Protein AF-A0A553NIE5-F1 (afdb_monomer)

Foldseek 3Di:
DDKDDWAFQPDPQQPDDDDDQEFAAEAEDPVLVVDPVSVVVVVVCCVVRGDDPPDVSHDPDYFKYWYWDADPQKTWTFIWGQDPVPRDTGTRDGIIIHHDAFDAPDPPDHDTPDGDPPDDDVVNVVVVVVVVVVVVVVVVVVVVVVVVVVVVVVVVPPDDPPCVVVPPDPPDPDDDDDDDDDPCPVVVVVVVVVVVVVVVVVVVVVVPD

Organism: NCBI:txid2873325

pLDDT: mean 82.52, std 16.13, range [33.72, 96.75]

Radius of gyration: 36.01 Å; Cα contacts (8 Å, |Δi|>4): 219; chains: 1; bounding box: 56×36×110 Å

Structure (mmCIF, N/CA/C/O backbone):
data_AF-A0A553NIE5-F1
#
_entry.id   AF-A0A553NIE5-F1
#
loop_
_atom_site.group_PDB
_atom_site.id
_atom_site.type_symbol
_atom_site.label_atom_id
_atom_site.label_alt_id
_atom_site.label_comp_id
_atom_site.label_asym_id
_atom_site.label_entity_id
_atom_site.label_seq_id
_atom_site.pdbx_PDB_ins_code
_atom_site.Cartn_x
_atom_site.Cartn_y
_atom_site.Cartn_z
_atom_site.occupancy
_atom_site.B_iso_or_equiv
_atom_site.auth_seq_id
_atom_site.auth_comp_id
_atom_site.auth_asym_id
_atom_site.auth_atom_id
_atom_site.pdbx_PDB_model_num
ATOM 1 N N . MET A 1 1 ? -6.342 7.273 1.406 1.00 88.75 1 MET A N 1
ATOM 2 C CA . MET A 1 1 ? -6.175 5.875 1.874 1.00 88.75 1 MET A CA 1
ATOM 3 C C . MET A 1 1 ? -5.672 5.881 3.308 1.00 88.75 1 MET A C 1
ATOM 5 O O . MET A 1 1 ? -5.163 6.907 3.741 1.00 88.75 1 MET A O 1
ATOM 9 N N . PHE A 1 2 ? -5.820 4.779 4.039 1.00 92.56 2 PHE A N 1
ATOM 10 C CA . PHE A 1 2 ? -5.246 4.600 5.372 1.00 92.56 2 PHE A CA 1
ATOM 11 C C . PHE A 1 2 ? -3.974 3.754 5.285 1.00 92.56 2 PHE A C 1
ATOM 13 O O . PHE A 1 2 ? -3.972 2.733 4.607 1.00 92.56 2 PHE A O 1
ATOM 20 N N . LEU A 1 3 ? -2.914 4.174 5.970 1.00 93.19 3 LEU A N 1
ATOM 21 C CA . LEU A 1 3 ? -1.616 3.502 5.991 1.00 93.19 3 LEU A CA 1
ATOM 22 C C . LEU A 1 3 ? -1.435 2.798 7.341 1.00 93.19 3 LEU A C 1
ATOM 24 O O . LEU A 1 3 ? -1.674 3.383 8.397 1.00 93.19 3 LEU A O 1
ATOM 28 N N . SER A 1 4 ? -1.028 1.534 7.303 1.00 91.69 4 SER A N 1
ATOM 29 C CA . SER A 1 4 ? -0.821 0.690 8.480 1.00 91.69 4 SER A CA 1
ATOM 30 C C . SER A 1 4 ? 0.396 -0.213 8.306 1.00 91.69 4 SER A C 1
ATOM 32 O O . SER A 1 4 ? 0.894 -0.363 7.192 1.00 91.69 4 SER A O 1
ATOM 34 N N . ALA A 1 5 ? 0.864 -0.809 9.409 1.00 89.38 5 ALA A N 1
ATOM 35 C CA . ALA A 1 5 ? 1.980 -1.757 9.414 1.00 89.38 5 ALA A CA 1
ATOM 36 C C . ALA A 1 5 ? 3.219 -1.224 8.666 1.00 89.38 5 ALA A C 1
ATOM 38 O O . ALA A 1 5 ? 3.752 -1.896 7.789 1.00 89.38 5 ALA A O 1
ATOM 39 N N . VAL A 1 6 ? 3.647 -0.001 8.992 1.00 91.44 6 VAL A N 1
ATOM 40 C CA . VAL A 1 6 ? 4.824 0.634 8.385 1.00 91.44 6 VAL A CA 1
ATOM 41 C C . VAL A 1 6 ? 6.083 0.070 9.014 1.00 91.44 6 VAL A C 1
ATOM 43 O O . VAL A 1 6 ? 6.238 0.146 10.228 1.00 91.44 6 VAL A O 1
ATOM 46 N N . HIS A 1 7 ? 6.956 -0.454 8.169 1.00 90.12 7 HIS A N 1
ATOM 47 C CA . HIS A 1 7 ? 8.250 -1.003 8.520 1.00 90.12 7 HIS A CA 1
ATOM 48 C C . HIS A 1 7 ? 9.301 -0.221 7.739 1.00 90.12 7 HIS A C 1
ATOM 50 O O . HIS A 1 7 ? 9.171 -0.045 6.522 1.00 90.12 7 HIS A O 1
ATOM 56 N N . THR A 1 8 ? 10.297 0.314 8.438 1.00 86.56 8 THR A N 1
ATOM 57 C CA . THR A 1 8 ? 11.325 1.179 7.832 1.00 86.56 8 THR A CA 1
ATOM 58 C C . THR A 1 8 ? 12.635 0.420 7.627 1.00 86.56 8 THR A C 1
ATOM 60 O O . THR A 1 8 ? 12.809 -0.671 8.160 1.00 86.56 8 THR A O 1
ATOM 63 N N . LEU A 1 9 ? 13.568 1.008 6.872 1.00 80.81 9 LEU A N 1
ATOM 64 C CA . LEU A 1 9 ? 14.876 0.406 6.574 1.00 80.81 9 LEU A CA 1
ATOM 65 C C . LEU A 1 9 ? 15.696 0.101 7.841 1.00 80.81 9 LEU A C 1
ATOM 67 O O . LEU A 1 9 ? 16.515 -0.804 7.842 1.00 80.81 9 LEU A O 1
ATOM 71 N N . ALA A 1 10 ? 15.446 0.814 8.944 1.00 78.94 10 ALA A N 1
ATOM 72 C CA . ALA A 1 10 ? 16.139 0.596 10.214 1.00 78.94 10 ALA A CA 1
ATOM 73 C C . ALA A 1 10 ? 15.753 -0.721 10.922 1.00 78.94 10 ALA A C 1
ATOM 75 O O . ALA A 1 10 ? 16.293 -1.033 11.984 1.00 78.94 10 ALA A O 1
ATOM 76 N N . GLU A 1 11 ? 14.799 -1.483 10.387 1.00 82.19 11 GLU A N 1
ATOM 77 C CA . GLU A 1 11 ? 14.417 -2.765 10.960 1.00 82.19 11 GLU A CA 1
ATOM 78 C C . GLU A 1 11 ? 15.400 -3.875 10.590 1.00 82.19 11 GLU A C 1
ATOM 80 O O . GLU A 1 11 ? 15.737 -4.071 9.429 1.00 82.19 11 GLU A O 1
ATOM 85 N N . LEU A 1 12 ? 15.786 -4.677 11.588 1.00 69.12 12 LEU A N 1
ATOM 86 C CA . LEU A 1 12 ? 16.832 -5.704 11.486 1.00 69.12 12 LEU A CA 1
ATOM 87 C C . LEU A 1 12 ? 16.634 -6.725 10.347 1.00 69.12 12 LEU A C 1
ATOM 89 O O . LEU A 1 12 ? 17.590 -7.357 9.917 1.00 69.12 12 LEU A O 1
ATOM 93 N N . LYS A 1 13 ? 15.397 -6.920 9.879 1.00 78.25 13 LYS A N 1
ATOM 94 C CA . LYS A 1 13 ? 15.064 -7.901 8.834 1.00 78.25 13 LYS A CA 1
ATOM 95 C C . LYS A 1 13 ? 15.222 -7.368 7.405 1.00 78.25 13 LYS A C 1
ATOM 97 O O . LYS A 1 13 ? 15.085 -8.152 6.474 1.00 78.25 13 LYS A O 1
ATOM 102 N N . MET A 1 14 ? 15.475 -6.071 7.234 1.00 82.56 14 MET A N 1
ATOM 103 C CA . MET A 1 14 ? 15.568 -5.408 5.934 1.00 82.56 14 MET A CA 1
ATOM 104 C C . MET A 1 14 ? 17.042 -5.188 5.580 1.00 82.56 14 MET A C 1
ATOM 106 O O . MET A 1 14 ? 17.627 -4.164 5.920 1.00 82.56 14 MET A O 1
ATOM 110 N N . THR A 1 15 ? 17.668 -6.192 4.963 1.00 86.00 15 THR A N 1
ATOM 111 C CA . THR A 1 15 ? 19.115 -6.198 4.671 1.00 86.00 15 THR A CA 1
ATOM 112 C C . THR A 1 15 ? 19.464 -5.717 3.263 1.00 86.00 15 THR A C 1
ATOM 114 O O . THR A 1 15 ? 20.644 -5.580 2.951 1.00 86.00 15 THR A O 1
ATOM 117 N N . GLY A 1 16 ? 18.467 -5.498 2.402 1.00 86.44 16 GLY A N 1
ATOM 118 C CA . GLY A 1 16 ? 18.684 -5.058 1.026 1.00 86.44 16 GLY A CA 1
ATOM 119 C C . GLY A 1 16 ? 19.135 -3.600 0.927 1.00 86.44 16 GLY A C 1
ATOM 120 O O . GLY A 1 16 ? 18.875 -2.782 1.811 1.00 86.44 16 GLY A O 1
ATOM 121 N N . ASN A 1 17 ? 19.762 -3.257 -0.195 1.00 89.44 17 ASN A N 1
ATOM 122 C CA . ASN A 1 17 ? 20.093 -1.884 -0.575 1.00 89.44 17 ASN A CA 1
ATOM 123 C C . ASN A 1 17 ? 19.652 -1.621 -2.024 1.00 89.44 17 ASN A C 1
ATOM 125 O O . ASN A 1 17 ? 19.413 -2.550 -2.779 1.00 89.44 17 ASN A O 1
ATOM 129 N N . CYS A 1 18 ? 19.531 -0.363 -2.433 1.00 89.62 18 CYS A N 1
ATOM 130 C CA . CYS A 1 18 ? 19.357 -0.041 -3.846 1.00 89.62 18 CYS A CA 1
ATOM 131 C C . CYS A 1 18 ? 19.977 1.309 -4.205 1.00 89.62 18 CYS A C 1
ATOM 133 O O . CYS A 1 18 ? 19.989 2.250 -3.403 1.00 89.62 18 CYS A O 1
ATOM 135 N N . LEU A 1 19 ? 20.425 1.444 -5.450 1.00 88.69 19 LEU A N 1
ATOM 136 C CA . LEU A 1 19 ? 20.927 2.685 -6.016 1.00 88.69 19 LEU A CA 1
ATOM 137 C C . LEU A 1 19 ? 19.844 3.763 -6.002 1.00 88.69 19 LEU 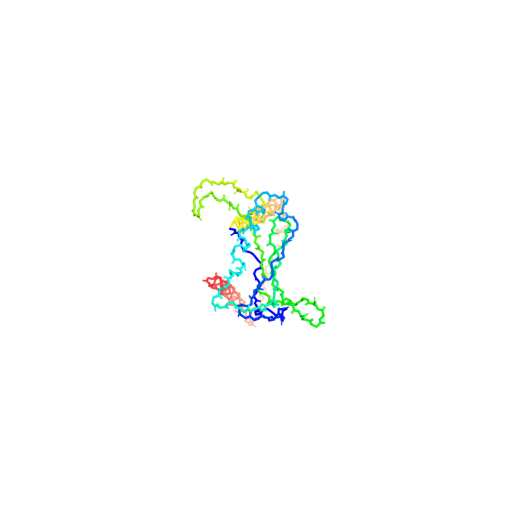A C 1
ATOM 139 O O . LEU A 1 19 ? 18.764 3.625 -6.586 1.00 88.69 19 LEU A O 1
ATOM 143 N N . LYS A 1 20 ? 20.172 4.899 -5.386 1.00 86.56 20 LYS A N 1
ATOM 144 C CA . LYS A 1 20 ? 19.302 6.073 -5.368 1.00 86.56 20 LYS A CA 1
ATOM 145 C C . LYS A 1 20 ? 19.114 6.609 -6.789 1.00 86.56 20 LYS A C 1
ATOM 147 O O . LYS A 1 20 ? 20.070 7.041 -7.427 1.00 86.56 20 LYS A O 1
ATOM 152 N N . GLY A 1 21 ? 17.866 6.637 -7.252 1.00 84.50 21 GLY A N 1
ATOM 153 C CA . GLY A 1 21 ? 17.518 7.094 -8.601 1.00 84.50 21 GLY A CA 1
ATOM 154 C C . GLY A 1 21 ? 17.549 5.995 -9.665 1.00 84.50 21 GLY A C 1
ATOM 155 O O . GLY A 1 21 ? 17.343 6.306 -10.838 1.00 84.50 21 GLY A O 1
ATOM 156 N N . SER A 1 22 ? 17.771 4.732 -9.283 1.00 90.06 22 SER A N 1
ATOM 157 C CA . SER A 1 22 ? 17.463 3.595 -10.157 1.00 90.06 22 SER A CA 1
ATOM 158 C C . SER A 1 22 ? 15.963 3.530 -10.452 1.00 90.06 22 SER A C 1
ATOM 160 O O . SER A 1 22 ? 15.132 4.078 -9.720 1.00 90.06 22 SER A O 1
ATOM 162 N N . ARG A 1 23 ? 15.619 2.905 -11.577 1.00 90.94 23 ARG A N 1
ATOM 163 C CA . ARG A 1 23 ? 14.239 2.835 -12.062 1.00 90.94 23 ARG A CA 1
ATOM 164 C C . ARG A 1 23 ? 13.585 1.575 -11.481 1.00 90.94 23 ARG A C 1
ATOM 166 O O . ARG A 1 23 ? 14.032 0.487 -11.840 1.00 90.94 23 ARG A O 1
ATOM 173 N N . PRO A 1 24 ? 12.569 1.690 -10.606 1.00 92.62 24 PRO A N 1
ATOM 174 C CA . PRO A 1 24 ? 11.911 0.518 -10.039 1.00 92.62 24 PRO A CA 1
ATOM 175 C C . PRO A 1 24 ? 11.111 -0.230 -11.103 1.00 92.62 24 PRO A C 1
ATOM 177 O O . PRO A 1 24 ? 10.455 0.392 -11.944 1.00 92.62 24 PRO A O 1
ATOM 180 N N . LEU A 1 25 ? 11.087 -1.558 -11.008 1.00 92.94 25 LEU A N 1
ATOM 181 C CA . LEU A 1 25 ? 10.045 -2.355 -11.655 1.00 92.94 25 LEU A CA 1
ATOM 182 C C . LEU A 1 25 ? 8.808 -2.384 -10.769 1.00 92.94 25 LEU A C 1
ATOM 184 O O . LEU A 1 25 ? 8.907 -2.598 -9.564 1.00 92.94 25 LEU A O 1
ATOM 188 N N . LEU A 1 26 ? 7.639 -2.189 -11.368 1.00 95.12 26 LEU A N 1
ATOM 189 C CA . LEU A 1 26 ? 6.370 -2.292 -10.661 1.00 95.12 26 LEU A CA 1
ATOM 190 C C . LEU A 1 26 ? 5.751 -3.654 -10.967 1.00 95.12 26 LEU A C 1
ATOM 192 O O . LEU A 1 26 ? 5.456 -3.964 -12.118 1.00 95.12 26 LEU A O 1
ATOM 196 N N . SER A 1 27 ? 5.564 -4.460 -9.929 1.00 95.19 27 SER A N 1
ATOM 197 C CA . SER A 1 27 ? 4.886 -5.748 -9.995 1.00 95.19 27 SER A CA 1
ATOM 198 C C . SER A 1 27 ? 3.518 -5.619 -9.336 1.00 95.19 27 SER A C 1
ATOM 200 O O . SER A 1 27 ? 3.423 -5.316 -8.144 1.00 95.19 27 SER A O 1
ATOM 202 N N . PHE A 1 28 ? 2.463 -5.822 -10.124 1.00 96.38 28 PHE A N 1
ATOM 203 C CA . PHE A 1 28 ? 1.078 -5.795 -9.666 1.00 96.38 28 PHE A CA 1
ATOM 204 C C . PHE A 1 28 ? 0.481 -7.197 -9.735 1.00 96.38 28 PHE A C 1
ATOM 206 O O . PHE A 1 28 ? 0.626 -7.899 -10.734 1.00 96.38 28 PHE A O 1
ATOM 213 N N . ASP A 1 29 ? -0.225 -7.574 -8.678 1.00 95.19 29 ASP A N 1
ATOM 214 C CA . ASP A 1 29 ? -1.074 -8.762 -8.642 1.00 95.19 29 ASP A CA 1
ATOM 215 C C . ASP A 1 29 ? -2.207 -8.666 -9.695 1.00 95.19 29 ASP A C 1
ATOM 217 O O . ASP A 1 29 ? -2.824 -7.601 -9.812 1.00 95.19 29 ASP A O 1
ATOM 221 N N . PRO A 1 30 ? -2.529 -9.741 -10.443 1.00 94.44 30 PRO A N 1
ATOM 222 C CA . PRO A 1 30 ? -3.676 -9.780 -11.360 1.00 94.44 30 PRO A CA 1
ATOM 223 C C . PRO A 1 30 ? -5.010 -9.360 -10.728 1.00 94.44 30 PRO A C 1
ATOM 225 O O . PRO A 1 30 ? -5.897 -8.858 -11.415 1.00 94.44 30 PRO A O 1
ATOM 228 N N . SER A 1 31 ? -5.142 -9.500 -9.406 1.00 93.38 31 SER A N 1
ATOM 229 C CA . SER A 1 31 ? -6.311 -9.050 -8.640 1.00 93.38 31 SER A CA 1
ATOM 230 C C . SER A 1 31 ? -6.613 -7.552 -8.805 1.00 93.38 31 SER A C 1
ATOM 232 O O . SER A 1 31 ? -7.748 -7.128 -8.589 1.00 93.38 31 SER A O 1
ATOM 234 N N . PHE A 1 32 ? -5.632 -6.735 -9.215 1.00 93.69 32 PHE A N 1
ATOM 235 C CA . PHE A 1 32 ? -5.850 -5.313 -9.495 1.00 93.69 32 PHE A CA 1
ATOM 236 C C . PHE A 1 32 ? -6.754 -5.056 -10.704 1.00 93.69 32 PHE A C 1
ATOM 238 O O . PHE A 1 32 ? -7.399 -4.011 -10.754 1.00 93.69 32 PHE A O 1
ATOM 245 N N . ASP A 1 33 ? -6.818 -5.988 -11.655 1.00 93.75 33 ASP A N 1
ATOM 246 C CA . ASP A 1 33 ? -7.621 -5.839 -12.872 1.00 93.75 33 ASP A CA 1
ATOM 247 C C . ASP A 1 33 ? -9.066 -6.348 -12.684 1.00 93.75 33 ASP A C 1
ATOM 249 O O . ASP A 1 33 ? -9.905 -6.170 -13.564 1.00 93.75 33 ASP A O 1
ATOM 253 N N . ALA A 1 34 ? -9.381 -6.951 -11.528 1.00 93.12 34 ALA A N 1
ATOM 254 C CA . ALA A 1 34 ? -10.692 -7.540 -11.251 1.00 93.12 34 ALA A CA 1
ATOM 255 C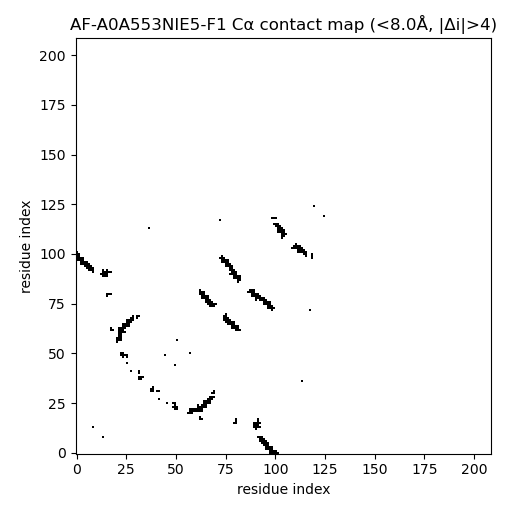 C . ALA A 1 34 ? -11.784 -6.499 -10.943 1.00 93.12 34 ALA A C 1
ATOM 257 O O . ALA A 1 34 ? -12.929 -6.664 -11.359 1.00 93.12 34 ALA A O 1
ATOM 258 N N . GLU A 1 35 ? -11.450 -5.426 -10.217 1.00 91.50 35 GLU A N 1
ATOM 259 C CA . GLU A 1 35 ? -12.410 -4.390 -9.821 1.00 91.50 35 GLU A CA 1
ATOM 260 C C . GLU A 1 35 ? -11.971 -3.006 -10.325 1.00 91.50 35 GLU A C 1
ATOM 262 O O . GLU A 1 35 ? -10.789 -2.657 -10.253 1.00 91.50 35 GLU A O 1
ATOM 267 N N . PRO A 1 36 ? -12.910 -2.148 -10.773 1.00 93.12 36 PRO A N 1
ATOM 268 C CA . PRO A 1 36 ? -12.576 -0.885 -11.438 1.00 93.12 36 PRO A CA 1
ATOM 269 C C . PRO A 1 36 ? -11.840 0.098 -10.524 1.00 93.12 36 PRO A C 1
ATOM 271 O O . PRO A 1 36 ? -11.011 0.885 -10.978 1.00 93.12 36 PRO A O 1
ATOM 274 N N . HIS A 1 37 ? -12.121 0.058 -9.220 1.00 91.94 37 HIS A N 1
ATOM 275 C CA . HIS A 1 37 ? -11.422 0.909 -8.269 1.00 91.94 37 HIS A CA 1
ATOM 276 C C . HIS A 1 37 ? -9.969 0.464 -8.085 1.00 91.94 37 HIS A C 1
ATOM 278 O O . HIS A 1 37 ? -9.108 1.327 -7.964 1.00 91.94 37 HIS A O 1
ATOM 284 N N . TYR A 1 38 ? -9.667 -0.838 -8.122 1.00 94.06 38 TYR A N 1
ATOM 285 C CA . TYR A 1 38 ? -8.284 -1.311 -8.093 1.00 94.06 38 TYR A CA 1
ATOM 286 C C . TYR A 1 38 ? -7.552 -1.013 -9.400 1.00 94.06 38 TYR A C 1
ATOM 288 O O . TYR A 1 38 ? -6.415 -0.551 -9.335 1.00 94.06 38 TYR A O 1
ATOM 296 N N . ALA A 1 39 ? -8.210 -1.136 -10.554 1.00 94.75 39 ALA A N 1
ATOM 297 C CA . ALA A 1 39 ? -7.623 -0.751 -11.838 1.00 94.75 39 ALA A CA 1
ATOM 298 C C . ALA A 1 39 ? -7.227 0.738 -11.854 1.00 94.75 39 ALA A C 1
ATOM 300 O O . ALA A 1 39 ? -6.114 1.093 -12.242 1.00 94.75 39 ALA A O 1
ATOM 301 N N . LEU A 1 40 ? -8.086 1.615 -11.318 1.00 93.88 40 LEU A N 1
ATOM 302 C CA . LEU A 1 40 ? -7.760 3.033 -11.140 1.00 93.88 40 LEU A CA 1
ATOM 303 C C . LEU A 1 40 ? -6.550 3.231 -10.217 1.00 93.88 40 LEU A C 1
ATOM 305 O O . LEU A 1 40 ? -5.685 4.063 -10.494 1.00 93.88 40 LEU A O 1
ATOM 309 N N . LEU A 1 41 ? -6.464 2.470 -9.121 1.00 94.19 41 LEU A N 1
ATOM 310 C CA . LEU A 1 41 ? -5.317 2.543 -8.214 1.00 94.19 41 LEU A CA 1
ATOM 311 C C . LEU A 1 41 ? -4.025 2.028 -8.850 1.00 94.19 41 LEU A C 1
ATOM 313 O O . LEU A 1 41 ? -2.972 2.599 -8.581 1.00 94.19 41 LEU A O 1
ATOM 317 N N . LYS A 1 42 ? -4.091 1.001 -9.699 1.00 95.38 42 LYS A N 1
ATOM 318 C CA . LYS A 1 42 ? -2.948 0.482 -10.461 1.00 95.38 42 LYS A CA 1
ATOM 319 C C . LYS A 1 42 ? -2.372 1.556 -11.383 1.00 95.38 42 LYS A C 1
ATOM 321 O O . LYS A 1 42 ? -1.167 1.803 -11.344 1.00 95.38 42 LYS A O 1
ATOM 326 N N . GLU A 1 43 ? -3.222 2.258 -12.129 1.00 95.06 43 GLU A N 1
ATOM 327 C CA . GLU A 1 43 ? -2.801 3.384 -12.975 1.00 95.06 43 GLU A CA 1
ATOM 328 C C . GLU A 1 43 ? -2.202 4.528 -12.148 1.00 95.06 43 GLU A C 1
ATOM 330 O O . GLU A 1 43 ? -1.119 5.035 -12.448 1.00 95.06 43 GLU A O 1
ATOM 335 N N . LEU A 1 44 ? -2.857 4.887 -11.041 1.00 94.38 44 LEU A N 1
ATOM 336 C CA . LEU A 1 44 ? -2.375 5.931 -10.142 1.00 94.38 44 LEU A CA 1
ATOM 337 C C . LEU A 1 44 ? -1.000 5.585 -9.549 1.00 94.38 44 LEU A C 1
ATOM 339 O O . LEU A 1 44 ? -0.096 6.418 -9.539 1.00 94.38 44 LEU A O 1
ATOM 343 N N . PHE A 1 45 ? -0.814 4.357 -9.066 1.00 95.00 45 PHE A N 1
ATOM 344 C CA . PHE A 1 45 ? 0.467 3.907 -8.523 1.00 95.00 45 PHE A CA 1
ATOM 345 C C . PHE A 1 45 ? 1.542 3.806 -9.589 1.00 95.00 45 PHE A C 1
ATOM 347 O O . PHE A 1 45 ? 2.688 4.155 -9.314 1.00 95.00 45 PHE A O 1
ATOM 354 N N . THR A 1 46 ? 1.177 3.413 -10.807 1.00 94.50 46 THR A N 1
ATOM 355 C CA . THR A 1 46 ? 2.102 3.440 -11.935 1.00 94.50 46 THR A CA 1
ATOM 356 C C . THR A 1 46 ? 2.622 4.855 -12.151 1.00 94.50 46 THR A C 1
ATOM 358 O O . THR A 1 46 ? 3.830 5.041 -12.217 1.00 94.50 46 THR A O 1
ATOM 361 N N . GLN A 1 47 ? 1.765 5.873 -12.143 1.00 93.44 47 GLN A N 1
ATOM 362 C CA . GLN A 1 47 ? 2.200 7.265 -12.314 1.00 93.44 47 GLN A CA 1
ATOM 363 C C . GLN A 1 47 ? 3.015 7.807 -11.129 1.00 93.44 47 GLN A C 1
ATOM 365 O O . GLN A 1 47 ? 3.946 8.581 -11.336 1.00 93.44 47 GLN A O 1
ATOM 370 N N . ILE A 1 48 ? 2.687 7.407 -9.896 1.00 93.31 48 ILE A N 1
ATOM 371 C CA . ILE A 1 48 ? 3.373 7.884 -8.682 1.00 93.31 48 ILE A CA 1
ATOM 372 C C . ILE A 1 48 ? 4.761 7.259 -8.527 1.00 93.31 48 ILE A C 1
ATOM 374 O O . ILE A 1 48 ? 5.715 7.954 -8.180 1.00 93.31 48 ILE A O 1
ATOM 378 N N . PHE A 1 49 ? 4.863 5.943 -8.718 1.00 92.62 49 PHE A N 1
ATOM 379 C CA . PHE A 1 49 ? 6.076 5.186 -8.410 1.00 92.62 49 PHE A CA 1
ATOM 380 C C . PHE A 1 49 ? 6.962 4.933 -9.631 1.00 92.62 49 PHE A C 1
ATOM 382 O O . PHE A 1 49 ? 8.130 4.582 -9.460 1.00 92.62 49 PHE A O 1
ATOM 389 N N . SER A 1 50 ? 6.454 5.124 -10.853 1.00 90.62 50 SER A N 1
ATOM 390 C CA . SER A 1 50 ? 7.300 5.043 -12.045 1.00 90.62 50 SER A CA 1
ATOM 391 C C . SER A 1 50 ? 8.224 6.246 -12.156 1.00 90.62 50 SER A C 1
ATOM 393 O O . SER A 1 50 ? 7.907 7.372 -11.781 1.00 90.62 50 SER A O 1
ATOM 395 N N . THR A 1 51 ? 9.378 6.004 -12.764 1.00 88.31 51 THR A N 1
ATOM 396 C CA . THR A 1 51 ? 10.315 7.058 -13.141 1.00 88.31 51 THR A CA 1
ATOM 397 C C . THR A 1 51 ? 10.006 7.526 -14.566 1.00 88.31 51 THR A C 1
ATOM 399 O O . THR A 1 51 ? 10.006 6.702 -15.487 1.00 88.31 51 THR A O 1
ATOM 402 N N . PRO A 1 52 ? 9.740 8.828 -14.792 1.00 88.25 52 PRO A N 1
ATOM 403 C CA . PRO A 1 52 ? 9.492 9.332 -16.134 1.00 88.25 52 PRO A CA 1
ATOM 404 C C . PRO A 1 52 ? 10.743 9.178 -17.003 1.00 88.25 52 PRO A C 1
ATOM 406 O O . PRO A 1 52 ? 11.882 9.209 -16.523 1.00 88.25 52 PRO A O 1
ATOM 409 N N . ARG A 1 53 ? 10.531 9.012 -18.311 1.00 84.19 53 ARG A N 1
ATOM 410 C CA . ARG A 1 53 ? 11.625 8.840 -19.269 1.00 84.19 53 ARG A CA 1
ATOM 411 C C . ARG A 1 53 ? 12.487 10.108 -19.304 1.00 84.19 53 ARG A C 1
ATOM 413 O O . ARG A 1 53 ? 11.954 11.202 -19.450 1.00 84.19 53 ARG A O 1
ATOM 420 N N . HIS A 1 54 ? 13.808 9.939 -19.222 1.00 84.19 54 HIS A N 1
ATOM 421 C CA . HIS A 1 54 ? 14.802 11.026 -19.201 1.00 84.19 54 HIS A CA 1
ATOM 422 C C . HIS A 1 54 ? 14.723 11.947 -17.976 1.00 84.19 54 HIS A C 1
ATOM 424 O O . HIS A 1 54 ? 15.015 13.140 -18.063 1.00 84.19 54 HIS A O 1
ATOM 430 N N . HIS A 1 55 ? 14.357 11.409 -16.811 1.00 88.06 55 HIS A N 1
ATOM 431 C CA . HIS A 1 55 ? 14.487 12.173 -15.579 1.00 88.06 55 HIS A CA 1
ATOM 432 C C . HIS A 1 55 ? 15.974 12.521 -15.336 1.00 88.06 55 HIS A C 1
ATOM 434 O O . HIS A 1 55 ? 16.819 11.630 -15.364 1.00 88.06 55 HIS A O 1
ATOM 440 N N . PRO A 1 56 ? 16.340 13.778 -15.032 1.00 87.50 56 PRO A N 1
ATOM 441 C CA . PRO A 1 56 ? 17.746 14.201 -14.955 1.00 87.50 56 PRO A CA 1
ATOM 442 C C . PRO A 1 56 ? 18.558 13.486 -13.863 1.00 87.50 56 PRO A C 1
ATOM 444 O O . PRO A 1 56 ? 19.782 13.509 -13.876 1.00 87.50 56 PRO A O 1
ATOM 447 N N . LYS A 1 57 ? 17.875 12.855 -12.900 1.00 87.19 57 LYS A N 1
ATOM 448 C CA . LYS A 1 57 ? 18.481 12.060 -11.818 1.00 87.19 57 LYS A CA 1
ATOM 449 C C . LYS A 1 57 ? 18.270 10.548 -11.975 1.00 87.19 57 LYS A C 1
ATOM 451 O O . LYS A 1 57 ? 18.574 9.819 -11.036 1.00 87.19 57 LYS A O 1
ATOM 456 N N . SER A 1 58 ? 17.677 10.082 -13.083 1.00 89.69 58 SER A N 1
ATOM 457 C CA . SER A 1 58 ? 17.480 8.643 -13.294 1.00 89.69 58 SER A CA 1
ATOM 458 C C . SER A 1 58 ? 18.783 7.981 -13.705 1.00 89.69 58 SER A C 1
ATOM 460 O O . SER A 1 58 ? 19.427 8.421 -14.656 1.00 89.69 58 SER A O 1
ATOM 462 N N . GLN A 1 59 ? 19.113 6.892 -13.026 1.00 87.38 59 GLN A N 1
ATOM 463 C CA . GLN A 1 59 ? 20.172 5.983 -13.431 1.00 87.38 59 GLN A CA 1
ATOM 464 C C . GLN A 1 59 ? 19.628 4.976 -14.459 1.00 87.38 59 GLN A C 1
ATOM 466 O O . GLN A 1 59 ? 18.433 4.663 -14.434 1.00 87.38 59 GLN A O 1
ATOM 471 N N . PRO A 1 60 ? 20.468 4.467 -15.376 1.00 84.12 60 PRO A N 1
ATOM 472 C CA . PRO A 1 60 ? 20.026 3.544 -16.422 1.00 84.12 60 PRO A CA 1
ATOM 473 C C . PRO A 1 60 ? 19.681 2.143 -15.889 1.00 84.12 60 PRO A C 1
ATOM 475 O O . PRO A 1 60 ? 18.951 1.413 -16.555 1.00 84.12 6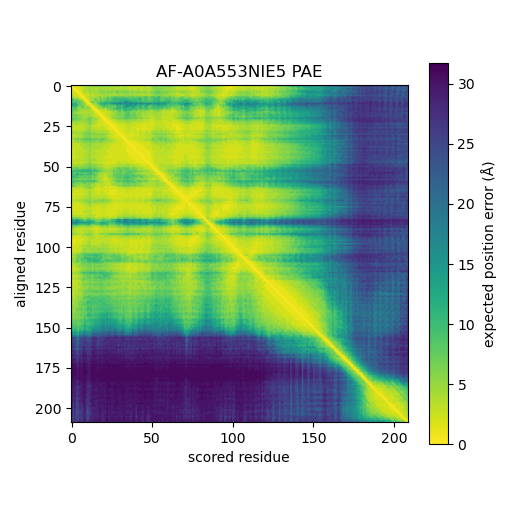0 PRO A O 1
ATOM 478 N N . PHE A 1 61 ? 20.166 1.786 -14.697 1.00 84.06 61 PHE A N 1
ATOM 479 C CA . PHE A 1 61 ? 20.030 0.452 -14.115 1.00 84.06 61 PHE A CA 1
ATOM 480 C C . PHE A 1 61 ? 18.717 0.244 -13.354 1.00 84.06 61 PHE A C 1
ATOM 482 O O . PHE A 1 61 ? 18.132 1.174 -12.780 1.00 84.06 61 PHE A O 1
ATOM 489 N N . VAL A 1 62 ? 18.292 -1.017 -13.338 1.00 87.12 62 VAL A N 1
ATOM 490 C CA . VAL A 1 62 ? 17.134 -1.519 -12.606 1.00 87.12 62 VAL A CA 1
ATOM 491 C C . VAL A 1 62 ? 17.655 -2.389 -11.471 1.00 87.12 62 VAL A C 1
ATOM 493 O O . VAL A 1 62 ? 18.129 -3.489 -11.708 1.00 87.12 62 VAL A O 1
ATOM 496 N N . ASP A 1 63 ? 17.584 -1.867 -10.252 1.00 90.44 63 ASP A N 1
ATOM 497 C CA . ASP A 1 63 ? 18.182 -2.498 -9.064 1.00 90.44 63 ASP A CA 1
ATOM 498 C C . ASP A 1 63 ? 17.115 -3.028 -8.091 1.00 90.44 63 ASP A C 1
ATOM 500 O O . ASP A 1 63 ? 17.382 -3.840 -7.211 1.00 90.44 63 ASP A O 1
ATOM 504 N N . HIS A 1 64 ? 15.869 -2.561 -8.227 1.00 92.56 64 HIS A N 1
ATOM 505 C CA . HIS A 1 64 ? 14.814 -2.883 -7.274 1.00 92.56 64 HIS A CA 1
ATOM 506 C C . HIS A 1 64 ? 13.425 -3.002 -7.906 1.00 92.56 64 HIS A C 1
ATOM 508 O O . HIS A 1 64 ? 13.144 -2.487 -8.993 1.00 92.56 64 HIS A O 1
ATOM 514 N N . VAL A 1 65 ? 12.544 -3.693 -7.184 1.00 94.00 65 VAL A N 1
ATOM 515 C CA . VAL A 1 65 ? 11.162 -3.995 -7.556 1.00 94.00 65 VAL A CA 1
ATOM 516 C C . VAL A 1 65 ? 10.226 -3.556 -6.437 1.00 94.00 65 VAL A C 1
ATOM 518 O O . VAL A 1 65 ? 10.390 -3.937 -5.277 1.00 94.00 65 VAL A O 1
ATOM 521 N N . PHE A 1 66 ? 9.185 -2.816 -6.800 1.00 95.12 66 PHE A N 1
ATOM 522 C CA . PHE A 1 66 ? 8.029 -2.585 -5.948 1.00 95.12 66 PHE A CA 1
ATOM 523 C C . PHE A 1 66 ? 6.953 -3.618 -6.248 1.00 95.12 66 PHE A C 1
ATOM 525 O O . PHE A 1 66 ? 6.473 -3.727 -7.373 1.00 95.12 66 PHE A O 1
ATOM 532 N N . SER A 1 67 ? 6.563 -4.366 -5.225 1.00 95.44 67 SER A N 1
ATOM 533 C CA . SER A 1 67 ? 5.509 -5.367 -5.307 1.00 95.44 67 SER A CA 1
ATOM 534 C C . SER A 1 67 ? 4.252 -4.863 -4.608 1.00 95.44 67 SER A C 1
ATOM 536 O O . SER A 1 67 ? 4.289 -4.492 -3.430 1.00 95.44 67 SER A O 1
ATOM 538 N N . PHE A 1 68 ? 3.143 -4.871 -5.347 1.00 96.56 68 PHE A N 1
ATOM 539 C CA . PHE A 1 68 ? 1.804 -4.554 -4.872 1.00 96.56 68 PHE A CA 1
ATOM 540 C C . PHE A 1 68 ? 0.948 -5.818 -4.918 1.00 96.56 68 PHE A C 1
ATOM 542 O O . PHE A 1 68 ? 0.654 -6.341 -5.991 1.00 96.56 68 PHE A O 1
ATOM 549 N N . THR A 1 69 ? 0.519 -6.290 -3.750 1.00 96.12 69 THR A N 1
ATOM 550 C CA . THR A 1 69 ? -0.323 -7.492 -3.616 1.00 96.12 69 THR A CA 1
ATOM 551 C C . THR A 1 69 ? -1.601 -7.165 -2.861 1.00 96.12 69 THR A C 1
ATOM 553 O O . THR A 1 69 ? -1.573 -6.375 -1.914 1.00 96.12 69 THR A O 1
ATOM 556 N N . ILE A 1 70 ? -2.732 -7.732 -3.283 1.00 94.81 70 ILE A N 1
ATOM 557 C CA . ILE A 1 70 ? -4.023 -7.496 -2.627 1.00 94.81 70 ILE A CA 1
ATOM 558 C C . ILE A 1 70 ? -4.344 -8.702 -1.750 1.00 94.81 70 ILE A C 1
ATOM 560 O O . ILE A 1 70 ? -4.487 -9.815 -2.235 1.00 94.81 70 ILE A O 1
ATOM 564 N N . VAL A 1 71 ? -4.480 -8.475 -0.445 1.00 93.12 71 VAL A N 1
ATOM 565 C CA . VAL A 1 71 ? -4.900 -9.501 0.519 1.00 93.12 71 VAL A CA 1
ATOM 566 C C . VAL A 1 71 ? -5.897 -8.869 1.482 1.00 93.12 71 VAL A C 1
ATOM 568 O O . VAL A 1 71 ? -5.631 -7.796 2.027 1.00 93.12 71 VAL A O 1
ATOM 571 N N . ASP A 1 72 ? -7.047 -9.510 1.684 1.00 91.88 72 ASP A N 1
ATOM 572 C CA . ASP A 1 72 ? -8.135 -9.035 2.554 1.00 91.88 72 ASP A CA 1
ATOM 573 C C . ASP A 1 72 ? -8.578 -7.589 2.259 1.00 91.88 72 ASP A C 1
ATOM 575 O O . ASP A 1 72 ? -8.742 -6.767 3.168 1.00 91.88 72 ASP A O 1
ATOM 579 N N . HIS A 1 73 ? -8.729 -7.249 0.973 1.00 90.50 73 HIS A N 1
ATOM 580 C CA . HIS A 1 73 ? -9.070 -5.899 0.493 1.00 90.50 73 HIS A CA 1
ATOM 581 C C . HIS A 1 73 ? -8.067 -4.807 0.905 1.00 90.50 73 HIS A C 1
ATOM 583 O O . HIS A 1 73 ? -8.382 -3.611 0.906 1.00 90.50 73 HIS A O 1
ATOM 589 N N . ARG A 1 74 ? -6.843 -5.203 1.268 1.00 92.81 74 ARG A N 1
ATOM 590 C CA . ARG A 1 74 ? -5.731 -4.310 1.593 1.00 92.81 74 ARG A CA 1
ATOM 591 C C . ARG A 1 74 ? -4.594 -4.530 0.618 1.00 92.81 74 ARG A C 1
ATOM 593 O O . ARG A 1 74 ? -4.306 -5.648 0.209 1.00 92.81 74 ARG A O 1
ATOM 600 N N . ILE A 1 75 ? -3.920 -3.440 0.295 1.00 95.12 75 ILE A N 1
ATOM 601 C CA . ILE A 1 75 ? -2.812 -3.418 -0.644 1.00 95.12 75 ILE A CA 1
ATOM 602 C C . ILE A 1 75 ? -1.525 -3.462 0.165 1.00 95.12 75 ILE A C 1
ATOM 604 O O . ILE A 1 75 ? -1.212 -2.537 0.915 1.00 95.12 75 ILE A O 1
ATOM 608 N N . TRP A 1 76 ? -0.783 -4.546 0.028 1.00 95.75 76 TRP A N 1
ATOM 609 C CA . TRP A 1 76 ? 0.528 -4.719 0.626 1.00 95.75 76 TRP A CA 1
ATOM 610 C C . TRP A 1 76 ? 1.580 -4.190 -0.332 1.00 95.75 76 TRP A C 1
ATOM 612 O O . TRP A 1 76 ? 1.649 -4.619 -1.482 1.00 95.75 76 TRP A O 1
ATOM 622 N N . PHE A 1 77 ? 2.400 -3.274 0.168 1.00 95.88 77 PHE A N 1
ATOM 623 C CA . PHE A 1 77 ? 3.555 -2.746 -0.533 1.00 95.88 77 PHE A CA 1
ATOM 624 C C . PHE A 1 77 ? 4.832 -3.357 0.031 1.00 95.88 77 PHE A C 1
ATOM 626 O O . PHE A 1 77 ? 5.038 -3.373 1.254 1.00 95.88 77 PHE A O 1
ATOM 633 N N . ARG A 1 78 ? 5.702 -3.819 -0.866 1.00 93.94 78 ARG A N 1
ATOM 634 C CA . ARG A 1 78 ? 7.034 -4.325 -0.533 1.00 93.94 78 ARG A CA 1
ATOM 635 C C . ARG A 1 78 ? 8.064 -3.834 -1.540 1.00 93.94 78 ARG A C 1
ATOM 637 O O . ARG A 1 78 ? 7.758 -3.716 -2.722 1.00 93.94 78 ARG A O 1
ATOM 644 N N . ASN A 1 79 ? 9.275 -3.581 -1.053 1.00 93.81 79 ASN A N 1
ATOM 645 C CA . ASN A 1 79 ? 10.418 -3.170 -1.859 1.00 93.81 79 ASN A CA 1
ATOM 646 C C . ASN A 1 79 ? 11.525 -4.227 -1.777 1.00 93.81 79 ASN A C 1
ATOM 648 O O . ASN A 1 79 ? 11.993 -4.536 -0.675 1.00 93.81 79 ASN A O 1
ATOM 652 N N . TYR A 1 80 ? 11.927 -4.744 -2.934 1.00 93.88 80 TYR A N 1
ATOM 653 C CA . TYR A 1 80 ? 12.915 -5.805 -3.087 1.00 93.88 80 TYR A CA 1
ATOM 654 C C . TYR A 1 80 ? 14.097 -5.338 -3.927 1.00 93.88 80 TYR A C 1
ATOM 656 O O . TYR A 1 80 ? 13.893 -4.742 -4.978 1.00 93.88 80 TYR A O 1
ATOM 664 N N . GLN A 1 81 ? 15.311 -5.665 -3.504 1.00 93.19 81 GLN A N 1
ATOM 665 C CA . GLN A 1 81 ? 16.516 -5.589 -4.321 1.00 93.19 81 GLN A CA 1
ATOM 666 C C . GLN A 1 81 ? 16.588 -6.805 -5.241 1.00 93.19 81 GLN A C 1
ATOM 668 O O . GLN A 1 81 ? 16.259 -7.911 -4.808 1.00 93.19 81 GLN A O 1
ATOM 673 N N . ILE A 1 82 ? 17.052 -6.605 -6.471 1.00 91.56 82 ILE A N 1
ATOM 674 C CA . ILE A 1 82 ? 17.372 -7.679 -7.411 1.00 91.56 82 ILE A CA 1
ATOM 675 C C . ILE A 1 82 ? 18.856 -8.017 -7.256 1.00 91.56 82 ILE A C 1
ATOM 677 O O . ILE A 1 82 ? 19.708 -7.160 -7.465 1.00 91.56 82 ILE A O 1
ATOM 681 N N . ILE A 1 83 ? 19.173 -9.261 -6.899 1.00 89.44 83 ILE A N 1
ATOM 682 C CA . ILE A 1 83 ? 20.556 -9.748 -6.898 1.00 89.44 83 ILE A CA 1
ATOM 683 C C . ILE A 1 83 ? 20.840 -10.360 -8.270 1.00 89.44 83 ILE A C 1
ATOM 685 O O . ILE A 1 83 ? 20.239 -11.373 -8.628 1.00 89.44 83 ILE A O 1
ATOM 689 N N . GLU A 1 84 ? 21.741 -9.740 -9.037 1.00 78.69 84 GLU A N 1
ATOM 690 C CA . GLU A 1 84 ? 22.057 -10.145 -10.417 1.00 78.69 84 GLU A CA 1
ATOM 691 C C . GLU A 1 84 ? 22.607 -11.577 -10.522 1.00 78.69 84 GLU A C 1
ATOM 693 O O . GLU A 1 84 ? 22.357 -12.245 -11.521 1.00 78.69 84 GLU A O 1
ATOM 698 N N . GLU A 1 85 ? 23.309 -12.062 -9.493 1.00 78.12 85 GLU A N 1
ATOM 699 C CA . GLU A 1 85 ? 23.984 -13.369 -9.509 1.00 78.12 85 GLU A CA 1
ATOM 700 C C . GLU A 1 85 ? 23.001 -14.554 -9.560 1.00 78.12 85 GLU A C 1
ATOM 702 O O . GLU A 1 85 ? 23.202 -15.477 -10.346 1.00 78.12 85 GLU A O 1
ATOM 707 N N . ASP A 1 86 ? 21.909 -14.495 -8.789 1.00 78.31 86 ASP A N 1
ATOM 708 C CA . ASP A 1 86 ? 20.959 -15.611 -8.617 1.00 78.31 86 ASP A CA 1
ATOM 709 C C . ASP A 1 86 ? 19.510 -15.255 -8.999 1.00 78.31 86 ASP A C 1
ATOM 711 O O . ASP A 1 86 ? 18.588 -16.042 -8.770 1.00 78.31 86 ASP A O 1
ATOM 715 N N . ALA A 1 87 ? 19.270 -14.039 -9.506 1.00 80.62 87 ALA A N 1
ATOM 716 C CA . ALA A 1 87 ? 17.933 -13.448 -9.663 1.00 80.62 87 ALA A CA 1
ATOM 717 C C . ALA A 1 87 ? 17.073 -13.522 -8.380 1.00 80.62 87 ALA A C 1
ATOM 719 O O . ALA A 1 87 ? 15.838 -13.520 -8.428 1.00 80.62 87 ALA A O 1
ATOM 720 N N . SER A 1 88 ? 17.724 -13.596 -7.218 1.00 89.19 88 SER A N 1
ATOM 721 C CA . SER A 1 88 ? 17.064 -13.653 -5.921 1.00 89.19 88 SER A CA 1
ATOM 722 C C . SER A 1 88 ? 16.642 -12.254 -5.468 1.00 89.19 88 SER A C 1
ATOM 724 O O . SER A 1 88 ? 17.203 -11.237 -5.885 1.00 89.19 88 SER A O 1
ATOM 726 N N . LEU A 1 89 ? 15.601 -12.199 -4.634 1.00 91.19 89 LEU A N 1
ATOM 727 C CA . LEU A 1 89 ? 15.018 -10.951 -4.148 1.00 91.19 89 LEU A CA 1
ATOM 728 C C . LEU A 1 89 ? 15.281 -10.786 -2.652 1.00 91.19 89 LEU A C 1
ATOM 730 O O . LEU A 1 89 ? 14.908 -11.649 -1.857 1.00 91.19 89 LEU A O 1
ATOM 734 N N . VAL A 1 90 ? 15.860 -9.650 -2.260 1.00 92.06 90 VAL A N 1
ATOM 735 C CA . VAL A 1 90 ? 16.120 -9.312 -0.848 1.00 92.06 90 VAL A CA 1
ATOM 736 C C . VAL A 1 90 ? 15.298 -8.099 -0.432 1.00 92.06 90 VAL A C 1
ATOM 738 O O . VAL A 1 90 ? 15.261 -7.096 -1.135 1.00 92.06 90 VAL A O 1
ATOM 741 N N . GLU A 1 91 ? 14.617 -8.165 0.714 1.00 91.81 91 GLU A N 1
ATOM 742 C CA . GLU A 1 91 ? 13.792 -7.050 1.198 1.00 91.81 91 GLU A CA 1
ATOM 743 C C . GLU A 1 91 ? 14.666 -5.854 1.648 1.00 91.81 91 GLU A C 1
ATOM 745 O O . GLU A 1 91 ? 15.537 -5.996 2.507 1.00 91.81 91 GLU A O 1
ATOM 750 N N . ILE A 1 92 ? 14.413 -4.667 1.073 1.00 90.75 92 ILE A N 1
ATOM 751 C CA . ILE A 1 92 ? 15.066 -3.382 1.422 1.00 90.75 92 ILE A CA 1
ATOM 752 C C . ILE A 1 92 ? 14.194 -2.572 2.396 1.00 90.75 92 ILE A C 1
ATOM 754 O O . ILE A 1 92 ? 14.674 -1.896 3.304 1.00 90.75 92 ILE A O 1
ATOM 758 N N . GLY A 1 93 ? 12.880 -2.590 2.163 1.00 87.75 93 GLY A N 1
ATOM 759 C CA . GLY A 1 93 ? 11.933 -1.652 2.765 1.00 87.75 93 GLY A CA 1
ATOM 760 C C . GLY A 1 93 ? 11.822 -0.309 2.010 1.00 87.75 93 GLY A C 1
ATOM 761 O O . GLY A 1 93 ? 12.582 -0.038 1.080 1.00 87.75 93 GLY A O 1
ATOM 762 N N . PRO A 1 94 ? 10.847 0.550 2.360 1.00 92.25 94 PRO A N 1
ATOM 763 C CA . PRO A 1 94 ? 9.854 0.353 3.410 1.00 92.25 94 PRO A CA 1
ATOM 764 C C . PRO A 1 94 ? 8.794 -0.687 3.024 1.00 92.25 94 PRO A C 1
ATOM 766 O O . PRO A 1 94 ? 8.503 -0.900 1.849 1.00 92.25 94 PRO A O 1
ATOM 769 N N . ARG A 1 95 ? 8.186 -1.314 4.032 1.00 92.50 95 ARG A N 1
ATOM 770 C CA . ARG A 1 95 ? 7.015 -2.186 3.870 1.00 92.50 95 ARG A CA 1
ATOM 771 C C . ARG A 1 95 ? 5.831 -1.541 4.565 1.00 92.50 95 ARG A C 1
ATOM 773 O O . ARG A 1 95 ? 5.948 -1.089 5.697 1.00 92.50 95 ARG A O 1
ATOM 780 N N . PHE A 1 96 ? 4.689 -1.487 3.899 1.00 94.50 96 PHE A N 1
ATOM 781 C CA . PHE A 1 96 ? 3.475 -0.939 4.493 1.00 94.50 96 PHE A CA 1
ATOM 782 C C . PHE A 1 96 ? 2.232 -1.540 3.857 1.00 94.50 96 PHE A C 1
ATOM 784 O O . PHE A 1 96 ? 2.280 -2.163 2.799 1.00 94.50 96 PHE A O 1
ATOM 791 N N . VAL A 1 97 ? 1.102 -1.348 4.526 1.00 95.25 97 VAL A N 1
ATOM 792 C CA . VAL A 1 97 ? -0.205 -1.808 4.069 1.00 95.25 97 VAL A CA 1
ATOM 793 C C . VAL A 1 97 ? -1.120 -0.606 3.895 1.00 95.25 97 VAL A C 1
ATOM 795 O O . VAL A 1 97 ? -1.361 0.149 4.842 1.00 95.25 97 VAL A O 1
ATOM 798 N N . LEU A 1 98 ? -1.646 -0.444 2.685 1.00 94.81 98 LEU A N 1
ATOM 799 C CA . LEU A 1 98 ? -2.631 0.564 2.326 1.00 94.81 98 LEU A CA 1
ATOM 800 C C . LEU A 1 98 ? -4.032 -0.038 2.353 1.00 94.81 98 LEU A C 1
ATOM 802 O O . LEU A 1 98 ? -4.288 -1.105 1.803 1.00 94.81 98 LEU A O 1
ATOM 806 N N . ASN A 1 99 ? -4.966 0.683 2.958 1.00 94.12 99 ASN A N 1
ATOM 807 C CA . ASN A 1 99 ? -6.382 0.363 2.916 1.00 94.12 99 ASN A CA 1
ATOM 808 C C . ASN A 1 99 ? -7.145 1.512 2.225 1.00 94.12 99 ASN A C 1
ATOM 810 O O . ASN A 1 99 ? -7.136 2.644 2.736 1.00 94.12 99 ASN A O 1
ATOM 814 N N . PRO A 1 100 ? -7.767 1.280 1.054 1.00 92.81 100 PRO A N 1
ATOM 815 C CA . PRO A 1 100 ? -8.621 2.267 0.403 1.00 92.81 100 PRO A CA 1
ATOM 816 C C . PRO A 1 100 ? -9.758 2.713 1.333 1.00 92.81 100 PRO A C 1
ATOM 818 O O . PRO A 1 100 ? -10.407 1.888 1.964 1.00 92.81 100 PRO A O 1
ATOM 821 N N . ILE A 1 101 ? -9.993 4.027 1.437 1.00 93.75 101 ILE A N 1
ATOM 822 C CA . ILE A 1 101 ? -11.071 4.583 2.281 1.00 93.75 101 ILE A CA 1
ATOM 823 C C . ILE A 1 101 ? -12.211 5.056 1.382 1.00 93.75 101 ILE A C 1
ATOM 825 O O . ILE A 1 101 ? -13.317 4.526 1.434 1.00 93.75 101 ILE A O 1
ATOM 829 N N . LYS A 1 102 ? -11.927 6.076 0.566 1.00 93.19 102 LYS A N 1
ATOM 830 C CA . LYS A 1 102 ? -12.849 6.689 -0.388 1.00 93.19 102 LYS A CA 1
ATOM 831 C C . LYS A 1 102 ? -12.079 7.188 -1.606 1.00 93.19 102 LYS A C 1
ATOM 833 O O . LYS A 1 102 ? -10.898 7.519 -1.473 1.00 93.19 102 LYS A O 1
ATOM 838 N N . VAL A 1 103 ? -12.762 7.267 -2.743 1.00 93.62 103 VAL A N 1
ATOM 839 C CA . VAL A 1 103 ? -12.293 7.920 -3.972 1.00 93.62 103 VAL A CA 1
ATOM 840 C C . VAL A 1 103 ? -13.261 9.049 -4.301 1.00 93.62 103 VAL A C 1
ATOM 842 O O . VAL A 1 103 ? -14.478 8.847 -4.296 1.00 93.62 103 VAL A O 1
ATOM 845 N N . PHE A 1 104 ? -12.717 10.233 -4.561 1.00 95.00 104 PHE A N 1
ATOM 846 C CA . PHE A 1 104 ? -13.472 11.419 -4.959 1.00 95.00 104 PHE A CA 1
ATOM 847 C C . PHE A 1 104 ? -13.258 11.692 -6.444 1.00 95.00 104 PHE A C 1
ATOM 849 O O . PHE A 1 104 ? -12.236 11.302 -7.003 1.00 95.00 104 PHE A O 1
ATOM 856 N N . GLN A 1 105 ? -14.223 12.359 -7.074 1.00 94.25 105 GLN A N 1
ATOM 857 C CA . GLN A 1 105 ? -14.129 12.715 -8.489 1.00 94.25 105 GLN A CA 1
ATOM 858 C C . GLN A 1 105 ? -13.038 13.761 -8.778 1.00 94.25 105 GLN A C 1
ATOM 860 O O . GLN A 1 105 ? -12.406 13.704 -9.828 1.00 94.25 105 GLN A O 1
ATOM 865 N N . GLY A 1 106 ? -12.830 14.726 -7.877 1.00 93.12 106 GLY A N 1
ATOM 866 C CA . GLY A 1 106 ? -11.810 15.767 -8.014 1.00 93.12 106 GLY A CA 1
ATOM 867 C C . GLY A 1 106 ? -10.566 15.499 -7.166 1.00 93.12 106 GLY A C 1
ATOM 868 O O . GLY A 1 106 ? -10.549 14.617 -6.310 1.00 93.12 106 GLY A O 1
ATOM 869 N N . SER A 1 107 ? -9.527 16.318 -7.352 1.00 89.62 107 SER A N 1
ATOM 870 C CA . SER A 1 107 ? -8.214 16.122 -6.714 1.00 89.62 107 SER A CA 1
ATOM 871 C C . SER A 1 107 ? -8.238 16.175 -5.182 1.00 89.62 107 SER A C 1
ATOM 873 O O . SER A 1 107 ? -7.463 15.480 -4.532 1.00 89.62 107 SER A O 1
ATOM 875 N N . PHE A 1 108 ? -9.128 16.980 -4.593 1.00 87.81 108 PHE A N 1
ATOM 876 C CA . PHE A 1 108 ? -9.255 17.134 -3.134 1.00 87.81 108 PHE A CA 1
ATOM 877 C C . PHE A 1 108 ? -10.712 17.265 -2.663 1.00 87.81 108 PHE A C 1
ATOM 879 O O . PHE A 1 108 ? -10.969 17.651 -1.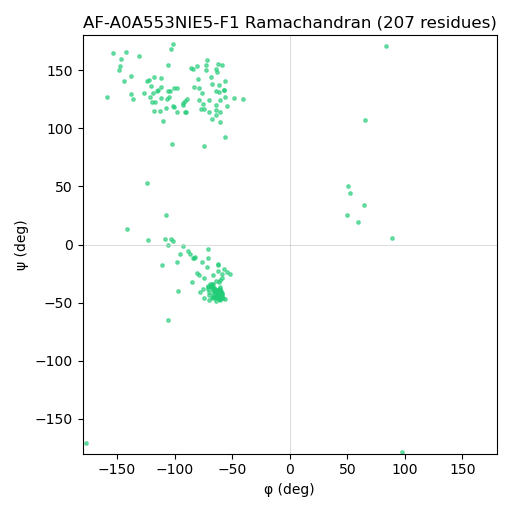525 1.00 87.81 108 PHE A O 1
ATOM 886 N N . GLY A 1 109 ? -11.681 16.963 -3.531 1.00 90.81 109 GLY A N 1
ATOM 887 C CA . GLY A 1 109 ? -13.099 17.146 -3.237 1.00 90.81 109 GLY A CA 1
ATOM 888 C C . GLY A 1 109 ? -14.007 16.660 -4.361 1.00 90.81 109 GLY A C 1
ATOM 889 O O . GLY A 1 109 ? -13.558 16.028 -5.316 1.00 90.81 109 GLY A O 1
ATOM 890 N N . GLY A 1 110 ? -15.295 16.962 -4.237 1.00 94.94 110 GLY A N 1
ATOM 891 C CA . GLY A 1 110 ? -16.331 16.481 -5.149 1.00 94.94 110 GLY A CA 1
ATOM 892 C C . GLY A 1 110 ? -17.076 15.252 -4.615 1.00 94.94 110 GLY A C 1
ATOM 893 O O . GLY A 1 110 ? -16.829 14.808 -3.487 1.00 94.94 110 GLY A O 1
ATOM 894 N N . PRO A 1 111 ? -18.026 14.717 -5.398 1.00 96.12 111 PRO A N 1
ATOM 895 C CA . PRO A 1 111 ? -18.826 13.573 -4.985 1.00 96.12 111 PRO A CA 1
ATOM 896 C C . PRO A 1 111 ? -17.953 12.329 -4.771 1.00 96.12 111 PRO A C 1
ATOM 898 O O . PRO A 1 111 ? -16.918 12.136 -5.416 1.00 96.12 111 PRO A O 1
ATOM 901 N N . THR A 1 112 ? -18.372 11.484 -3.825 1.00 94.81 112 THR A N 1
ATOM 902 C CA . THR A 1 112 ? -17.701 10.208 -3.543 1.00 94.81 112 THR A CA 1
ATOM 903 C C . THR A 1 112 ? -18.084 9.197 -4.616 1.00 94.81 112 THR A C 1
ATOM 905 O O . THR A 1 112 ? -19.250 8.830 -4.716 1.00 94.81 112 THR A O 1
ATOM 908 N N . LEU A 1 113 ? -17.104 8.741 -5.395 1.00 92.94 113 LEU A N 1
ATOM 909 C CA . LEU A 1 113 ? -17.294 7.730 -6.441 1.00 92.94 113 LEU A CA 1
ATOM 910 C C . LEU A 1 113 ? -17.211 6.307 -5.884 1.00 92.94 113 LEU A C 1
ATOM 912 O O . LEU A 1 113 ? -17.883 5.403 -6.363 1.00 92.94 113 LEU A O 1
ATOM 916 N N . TYR A 1 114 ? -16.385 6.111 -4.858 1.00 93.88 114 TYR A N 1
ATOM 917 C CA . TYR A 1 114 ? -16.214 4.823 -4.200 1.00 93.88 114 TYR A CA 1
ATOM 918 C C . TYR A 1 114 ? -16.004 5.026 -2.703 1.00 93.88 114 TYR A C 1
ATOM 920 O O . TYR A 1 114 ? -15.284 5.937 -2.285 1.00 93.88 114 TYR A O 1
ATOM 928 N N . GLN A 1 115 ? -16.602 4.153 -1.897 1.00 93.31 115 GLN A N 1
ATOM 929 C CA . GLN A 1 115 ? -16.401 4.094 -0.456 1.00 93.31 115 GLN A CA 1
ATOM 930 C C . GLN A 1 115 ? -16.241 2.637 -0.030 1.00 93.31 115 GLN A C 1
ATOM 932 O O . GLN A 1 115 ? -17.116 1.814 -0.277 1.00 93.31 115 GLN A O 1
ATOM 937 N N . ASN A 1 116 ? -15.138 2.342 0.653 1.00 92.62 116 ASN A N 1
ATOM 938 C CA . ASN A 1 116 ? -14.863 1.002 1.150 1.00 92.62 116 ASN A CA 1
ATOM 939 C C . ASN A 1 116 ? -15.740 0.697 2.377 1.00 92.62 116 ASN A C 1
ATOM 941 O O . ASN A 1 116 ? -15.664 1.396 3.391 1.00 92.62 116 ASN A O 1
ATOM 945 N N . THR A 1 117 ? -16.552 -0.356 2.293 1.00 91.62 117 THR A N 1
ATOM 946 C CA . THR A 1 117 ? -17.412 -0.852 3.382 1.00 91.62 117 THR A CA 1
ATOM 947 C C . THR A 1 117 ? -16.618 -1.587 4.464 1.00 91.62 117 THR A C 1
ATOM 949 O O . THR A 1 117 ? -16.987 -1.547 5.637 1.00 91.62 117 THR A O 1
ATOM 952 N N . HIS A 1 118 ? -15.498 -2.211 4.100 1.00 88.44 118 HIS A N 1
ATOM 953 C CA . HIS A 1 118 ? -14.644 -2.991 4.998 1.00 88.44 118 HIS A CA 1
ATOM 954 C C . HIS A 1 118 ? -13.663 -2.124 5.801 1.00 88.44 118 HIS A C 1
ATOM 956 O O . HIS A 1 118 ? -13.030 -2.598 6.749 1.00 88.44 118 HIS A O 1
ATOM 962 N N . PHE A 1 119 ? -13.516 -0.844 5.450 1.00 91.31 119 PHE A N 1
ATOM 963 C CA . PHE A 1 119 ? -12.625 0.059 6.166 1.00 91.31 119 PHE A CA 1
ATOM 964 C C . PHE A 1 119 ? -13.219 0.481 7.517 1.00 91.31 119 PHE A C 1
ATOM 966 O O . PHE A 1 119 ? -14.210 1.207 7.588 1.00 91.31 119 PHE A O 1
ATOM 973 N N . GLN A 1 120 ? -12.543 0.108 8.605 1.00 89.19 120 GLN A N 1
ATOM 974 C CA . GLN A 1 120 ? -12.821 0.635 9.939 1.00 89.19 120 GLN A CA 1
ATOM 975 C C . GLN A 1 120 ? -11.745 1.632 10.359 1.00 89.19 120 GLN A C 1
ATOM 977 O O . GLN A 1 120 ? -10.551 1.333 10.364 1.00 89.19 120 GLN A O 1
ATOM 982 N N . ALA A 1 121 ? -12.176 2.825 10.764 1.00 90.75 121 ALA A N 1
ATOM 983 C CA . ALA A 1 121 ? -11.259 3.839 11.257 1.00 90.75 121 ALA A CA 1
ATOM 984 C C . ALA A 1 121 ? -10.634 3.408 12.603 1.00 90.75 121 ALA A C 1
ATOM 986 O O . ALA A 1 121 ? -11.363 2.997 13.512 1.00 90.75 121 ALA A O 1
ATOM 987 N N . PRO A 1 122 ? -9.324 3.621 12.827 1.00 91.31 122 PRO A N 1
ATOM 988 C CA . PRO A 1 122 ? -8.681 3.293 14.106 1.00 91.31 122 PRO A CA 1
ATOM 989 C C . PRO A 1 122 ? -9.301 4.020 15.305 1.00 91.31 122 PRO A C 1
ATOM 991 O O . PRO A 1 122 ? -9.294 3.524 16.430 1.00 91.31 122 PRO A O 1
ATOM 994 N N . ASN A 1 123 ? -9.857 5.212 15.079 1.00 93.19 123 ASN A N 1
ATOM 995 C CA . ASN A 1 123 ? -10.556 5.981 16.110 1.00 93.19 123 ASN A CA 1
ATOM 996 C C . ASN A 1 123 ? -11.825 5.267 16.579 1.00 93.19 123 ASN A C 1
ATOM 998 O O . ASN A 1 123 ? -12.092 5.210 17.779 1.00 93.19 123 ASN A O 1
ATOM 1002 N N . LEU A 1 124 ? -12.568 4.681 15.637 1.00 92.19 124 LEU A N 1
ATOM 1003 C CA . LEU A 1 124 ? -13.745 3.879 15.935 1.00 92.19 124 LEU A CA 1
ATOM 1004 C C . LEU A 1 124 ? -13.347 2.627 16.720 1.00 92.19 124 LEU A C 1
ATOM 1006 O O . LEU A 1 124 ? -13.930 2.365 17.768 1.00 92.19 124 LEU A O 1
ATOM 1010 N N . GLN A 1 125 ? -12.299 1.925 16.285 1.00 90.69 125 GLN A N 1
ATOM 1011 C CA . GLN A 1 125 ? -11.808 0.728 16.971 1.00 90.69 125 GLN A CA 1
ATOM 1012 C C . GLN A 1 125 ? -11.351 1.027 18.408 1.00 90.69 125 GLN A C 1
ATOM 1014 O O . GLN A 1 125 ? -11.728 0.320 19.342 1.00 90.69 125 GLN A O 1
ATOM 1019 N N . ARG A 1 126 ? -10.623 2.132 18.625 1.00 94.44 126 ARG A N 1
ATOM 1020 C CA . ARG A 1 126 ? -10.241 2.591 19.974 1.00 94.44 126 ARG A CA 1
ATOM 1021 C C . ARG A 1 126 ? -11.455 2.953 20.831 1.00 94.44 126 ARG A C 1
ATOM 1023 O O . ARG A 1 126 ? -11.468 2.649 22.023 1.00 94.44 126 ARG A O 1
ATOM 1030 N N . ARG A 1 127 ? -12.475 3.590 20.249 1.00 96.06 127 ARG A N 1
ATOM 1031 C CA . ARG A 1 127 ? -13.722 3.931 20.949 1.00 96.06 127 ARG A CA 1
ATOM 1032 C C . ARG A 1 127 ? -14.482 2.676 21.379 1.00 96.06 127 ARG A C 1
ATOM 1034 O O . ARG A 1 127 ? -14.843 2.578 22.548 1.00 96.06 127 ARG A O 1
ATOM 1041 N N . LEU A 1 128 ? -14.668 1.720 20.471 1.00 95.31 128 LEU A N 1
ATOM 1042 C CA . LEU A 1 128 ? -15.349 0.452 20.748 1.00 95.31 128 LEU A CA 1
ATOM 1043 C C . LEU A 1 128 ? -14.616 -0.355 21.825 1.00 95.31 128 LEU A C 1
ATOM 1045 O O . LEU A 1 128 ? -15.245 -0.837 22.762 1.00 95.31 128 LEU A O 1
ATOM 1049 N N . ALA A 1 129 ? -13.283 -0.422 21.764 1.00 95.00 129 ALA A N 1
ATOM 1050 C CA . ALA A 1 129 ? -12.481 -1.085 22.791 1.00 95.00 129 ALA A CA 1
ATOM 1051 C C . ALA A 1 129 ? -12.662 -0.436 24.177 1.00 95.00 129 ALA A C 1
ATOM 1053 O O . ALA A 1 129 ? -12.835 -1.134 25.175 1.00 95.00 129 ALA A O 1
ATOM 1054 N N . ARG A 1 130 ? -12.683 0.903 24.249 1.00 95.62 130 ARG A N 1
ATOM 1055 C CA . ARG A 1 130 ? -12.951 1.632 25.501 1.00 95.62 130 ARG A CA 1
ATOM 1056 C C . ARG A 1 130 ? -14.361 1.370 26.029 1.00 95.62 130 ARG A C 1
ATOM 1058 O O . ARG A 1 130 ? -14.514 1.156 27.227 1.00 95.62 130 ARG A O 1
ATOM 1065 N N . GLN A 1 131 ? -15.365 1.344 25.153 1.00 96.06 131 GLN A N 1
ATOM 1066 C CA . GLN A 1 131 ? -16.747 1.024 25.523 1.00 96.06 131 GLN A CA 1
ATOM 1067 C C . GLN A 1 131 ? -16.874 -0.410 26.048 1.00 96.06 131 GLN A C 1
ATOM 1069 O O . GLN A 1 131 ? -17.445 -0.611 27.114 1.00 96.06 131 GLN A O 1
ATOM 1074 N N . ALA A 1 132 ? -16.267 -1.395 25.383 1.00 95.69 132 ALA A N 1
ATOM 1075 C CA . ALA A 1 132 ? -16.259 -2.784 25.845 1.00 95.69 132 ALA A CA 1
ATOM 1076 C C . ALA A 1 132 ? -15.578 -2.935 27.218 1.00 95.69 132 ALA A C 1
ATOM 1078 O O . ALA A 1 132 ? -16.069 -3.649 28.095 1.00 95.69 132 ALA A O 1
ATOM 1079 N N . CYS A 1 133 ? -14.470 -2.220 27.440 1.00 95.56 133 CYS A N 1
ATOM 1080 C CA . CYS A 1 133 ? -13.820 -2.159 28.748 1.00 95.56 133 CYS A CA 1
ATOM 1081 C C . CYS A 1 133 ? -14.718 -1.514 29.813 1.00 95.56 133 CYS A C 1
ATOM 1083 O O . CYS A 1 133 ? -14.784 -2.032 30.927 1.00 95.56 133 CYS A O 1
ATOM 1085 N N . ALA A 1 134 ? -15.426 -0.430 29.483 1.00 96.06 134 ALA A N 1
ATOM 1086 C CA . ALA A 1 134 ? -16.360 0.230 30.393 1.00 96.06 134 ALA A CA 1
ATOM 1087 C C . ALA A 1 134 ? -17.535 -0.689 30.770 1.00 96.06 134 ALA A C 1
ATOM 1089 O O . ALA A 1 134 ? -17.822 -0.843 31.954 1.00 96.06 134 ALA A O 1
ATOM 1090 N N . VAL A 1 135 ? -18.135 -1.387 29.799 1.00 96.75 135 VAL A N 1
ATOM 1091 C CA . VAL A 1 135 ? -19.200 -2.380 30.040 1.00 96.75 135 VAL A CA 1
ATOM 1092 C C . VAL A 1 135 ? -18.703 -3.498 30.957 1.00 96.75 135 VAL A C 1
ATOM 1094 O O . VAL A 1 135 ? -19.347 -3.829 31.951 1.00 96.75 135 VAL A O 1
ATOM 1097 N N . ARG A 1 136 ? -17.503 -4.034 30.698 1.00 96.00 136 ARG A N 1
ATOM 1098 C CA . ARG A 1 136 ? -16.889 -5.054 31.564 1.00 96.00 136 ARG A CA 1
ATOM 1099 C C . ARG A 1 136 ? -16.664 -4.539 32.989 1.00 96.00 136 ARG A C 1
ATOM 1101 O O . ARG A 1 136 ? -16.781 -5.305 33.944 1.00 96.00 136 ARG A O 1
ATOM 1108 N N . GLN A 1 137 ? -16.312 -3.266 33.155 1.00 94.50 137 GLN A N 1
ATOM 1109 C CA . GLN A 1 137 ? -16.149 -2.653 34.475 1.00 94.50 137 GLN A CA 1
ATOM 1110 C C . GLN A 1 137 ? -17.488 -2.470 35.194 1.00 94.50 137 GLN A C 1
ATOM 1112 O O . GLN A 1 137 ? -17.574 -2.823 36.369 1.00 94.50 137 GLN A O 1
ATOM 1117 N N . GLN A 1 138 ? -18.528 -2.008 34.497 1.00 95.81 138 GLN A N 1
ATOM 1118 C CA . GLN A 1 138 ? -19.885 -1.890 35.041 1.00 95.81 138 GLN A CA 1
ATOM 1119 C C . GLN A 1 138 ? -20.422 -3.249 35.496 1.00 95.81 138 GLN A C 1
ATOM 1121 O O . GLN A 1 138 ? -20.897 -3.382 36.619 1.00 95.81 138 GLN A O 1
ATOM 1126 N N . GLN A 1 139 ? -20.237 -4.295 34.687 1.00 95.62 139 GLN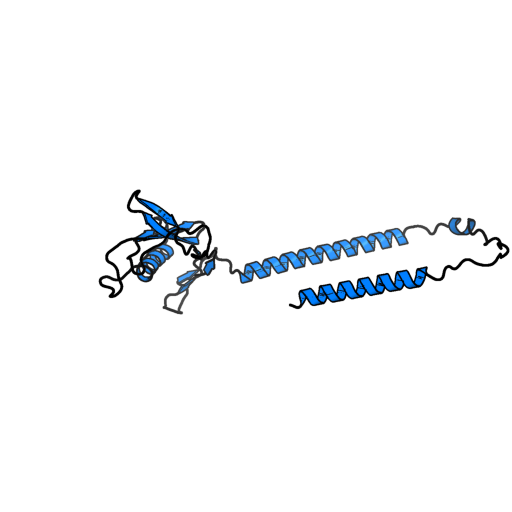 A N 1
ATOM 1127 C CA . GLN A 1 139 ? -20.647 -5.652 35.050 1.00 95.62 139 GLN A CA 1
ATOM 1128 C C . GLN A 1 139 ? -19.929 -6.150 36.316 1.00 95.62 139 GLN A C 1
ATOM 1130 O O . GLN A 1 139 ? -20.539 -6.775 37.179 1.00 95.62 139 GLN A O 1
ATOM 1135 N N . ARG A 1 140 ? -18.639 -5.822 36.480 1.00 94.56 140 ARG A N 1
ATOM 1136 C CA . ARG A 1 140 ? -17.886 -6.139 37.708 1.00 94.56 140 ARG A CA 1
ATOM 1137 C C . ARG A 1 140 ? -18.383 -5.361 38.926 1.00 94.56 140 ARG A C 1
ATOM 1139 O O . ARG A 1 140 ? -18.284 -5.882 40.032 1.00 94.56 140 ARG A O 1
ATOM 1146 N N . GLN A 1 141 ? -18.844 -4.125 38.752 1.00 95.50 141 GLN A N 1
ATOM 1147 C CA . GLN A 1 141 ? -19.420 -3.327 39.839 1.00 95.50 141 GLN A CA 1
ATOM 1148 C C . GLN A 1 141 ? -20.770 -3.901 40.270 1.00 95.50 141 GLN A C 1
ATOM 1150 O O . GLN A 1 141 ? -20.934 -4.198 41.449 1.00 95.50 141 GLN A O 1
ATOM 1155 N N . LEU A 1 142 ? -21.650 -4.196 39.311 1.00 96.31 142 LEU A N 1
ATOM 1156 C CA . LEU A 1 142 ? -22.956 -4.807 39.558 1.00 96.31 142 LEU A CA 1
ATOM 1157 C C . LEU A 1 142 ? -22.834 -6.139 40.319 1.00 96.31 142 LEU A C 1
ATOM 1159 O O . LEU A 1 142 ? -23.506 -6.352 41.321 1.00 96.31 142 LEU A O 1
ATOM 1163 N N . VAL A 1 143 ? -21.923 -7.025 39.895 1.00 94.75 143 VAL A N 1
ATOM 1164 C CA . VAL A 1 143 ? -21.693 -8.309 40.585 1.00 94.75 143 VAL A CA 1
ATOM 1165 C C . VAL A 1 143 ? -21.212 -8.099 42.025 1.00 94.75 143 VAL A C 1
ATOM 1167 O O . VAL A 1 143 ? -21.639 -8.821 42.921 1.00 94.75 143 VAL A O 1
ATOM 1170 N N . LYS A 1 144 ? -20.353 -7.101 42.274 1.00 95.00 144 LYS A N 1
ATOM 1171 C CA . LYS A 1 144 ? -19.901 -6.770 43.636 1.00 95.00 144 LYS A CA 1
ATOM 1172 C C . LYS A 1 144 ? -21.028 -6.214 44.503 1.00 95.00 144 LYS A C 1
ATOM 1174 O O . LYS A 1 144 ? -21.046 -6.485 45.698 1.00 95.00 144 LYS A O 1
ATOM 1179 N N . GLU A 1 145 ? -21.928 -5.423 43.930 1.00 94.19 145 GLU A N 1
ATOM 1180 C CA . GLU A 1 145 ? -23.096 -4.886 44.636 1.00 94.19 145 GLU A CA 1
ATOM 1181 C C . GLU A 1 145 ? -24.082 -5.998 44.994 1.00 94.19 145 GLU A C 1
ATOM 1183 O O . GLU A 1 145 ? -24.446 -6.117 46.160 1.00 94.19 145 GLU A O 1
ATOM 1188 N N . LEU A 1 146 ? -24.395 -6.890 44.050 1.00 94.00 146 LEU A N 1
ATOM 1189 C CA . LEU A 1 146 ? -25.232 -8.068 44.301 1.00 94.00 146 LEU A CA 1
ATOM 1190 C C . LEU A 1 146 ? -24.631 -8.993 45.369 1.00 94.00 146 LEU A C 1
ATOM 1192 O O . LEU A 1 146 ? -25.350 -9.503 46.221 1.00 94.00 146 LEU A O 1
ATOM 1196 N N . GLN A 1 147 ? -23.310 -9.200 45.368 1.00 90.62 147 GLN A N 1
ATOM 1197 C CA . GLN A 1 147 ? -22.641 -9.985 46.415 1.00 90.62 147 GLN A CA 1
ATOM 1198 C C . GLN A 1 147 ? -22.751 -9.330 47.794 1.00 90.62 147 GLN A C 1
ATOM 1200 O O . GLN A 1 147 ? -22.979 -10.027 48.777 1.00 90.62 147 GLN A O 1
ATOM 1205 N N . LYS A 1 148 ? -22.609 -8.001 47.877 1.00 91.88 148 LYS A N 1
ATOM 1206 C CA . LYS A 1 148 ? -22.801 -7.274 49.139 1.00 91.88 148 LYS A CA 1
ATOM 1207 C C . LYS A 1 148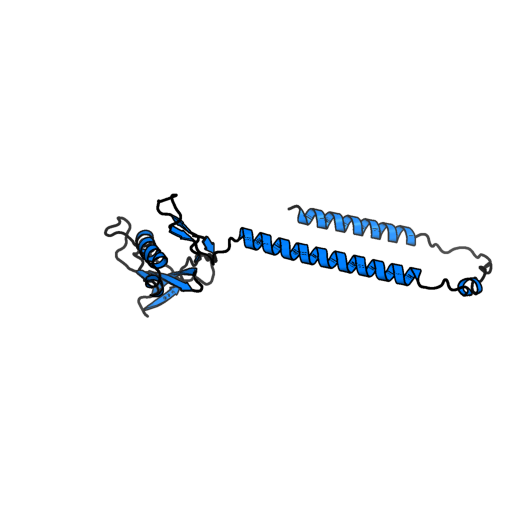 ? -24.242 -7.355 49.628 1.00 91.88 148 LYS A C 1
ATOM 1209 O O . LYS A 1 148 ? -24.433 -7.544 50.820 1.00 91.88 148 LYS A O 1
ATOM 1214 N N . GLN A 1 149 ? -25.219 -7.234 48.730 1.00 89.94 149 GLN A N 1
ATOM 1215 C CA . GLN A 1 149 ? -26.635 -7.377 49.074 1.00 89.94 149 GLN A CA 1
ATOM 1216 C C . GLN A 1 149 ? -26.926 -8.774 49.618 1.00 89.94 149 GLN A C 1
ATOM 1218 O O . GLN A 1 149 ? -27.470 -8.880 50.706 1.00 89.94 149 GLN A O 1
ATOM 1223 N N . LYS A 1 150 ? -26.444 -9.834 48.955 1.00 88.56 150 LYS A N 1
ATOM 1224 C CA . LYS A 1 150 ? -26.574 -11.208 49.467 1.00 88.56 150 LYS A CA 1
ATOM 1225 C C . LYS A 1 150 ? -25.930 -11.397 50.838 1.00 88.56 150 LYS A C 1
ATOM 1227 O O . LYS A 1 150 ? -26.545 -11.985 51.711 1.00 88.56 150 LYS A O 1
ATOM 1232 N N . GLN A 1 151 ? -24.725 -10.866 51.051 1.00 83.62 151 GLN A N 1
ATOM 1233 C CA . GLN A 1 151 ? -24.071 -10.921 52.365 1.00 83.62 151 GLN A CA 1
ATOM 1234 C C . GLN A 1 151 ? -24.863 -10.161 53.436 1.00 83.62 151 GLN A C 1
ATOM 1236 O O . GLN A 1 151 ? -24.933 -10.611 54.575 1.00 83.62 151 GLN A O 1
ATOM 1241 N N . GLN A 1 152 ? -25.448 -9.010 53.093 1.00 79.00 152 GLN A N 1
ATOM 1242 C CA . GLN A 1 152 ? -26.304 -8.240 53.999 1.00 79.00 152 GLN A CA 1
ATOM 1243 C C . GLN A 1 152 ? -27.604 -8.979 54.321 1.00 79.00 152 GLN A C 1
ATOM 1245 O O . GLN A 1 152 ? -27.956 -9.062 55.492 1.00 79.00 152 GLN A O 1
ATOM 1250 N N . GLU A 1 153 ? -28.272 -9.549 53.319 1.00 79.81 153 GLU A N 1
ATOM 1251 C CA . GLU A 1 153 ? -29.463 -10.384 53.489 1.00 79.81 153 GLU A CA 1
ATOM 1252 C C . GLU A 1 153 ? -29.150 -11.615 54.350 1.00 79.81 153 GLU A C 1
ATOM 1254 O O . GLU A 1 153 ? -29.846 -11.853 55.329 1.00 79.81 153 GLU A O 1
ATOM 1259 N N . GLU A 1 154 ? -28.064 -12.344 54.071 1.00 70.62 154 GLU A N 1
ATOM 1260 C CA . GLU A 1 154 ? -27.601 -13.472 54.897 1.00 70.62 154 GLU A CA 1
ATOM 1261 C C . GLU A 1 154 ? -27.298 -13.044 56.341 1.00 70.62 154 GLU A C 1
ATOM 1263 O O . GLU A 1 154 ? -27.682 -13.737 57.279 1.00 70.62 154 GLU A O 1
ATOM 1268 N N . THR A 1 155 ? -26.667 -11.880 56.540 1.00 69.50 155 THR A N 1
ATOM 1269 C CA . THR A 1 155 ? -26.399 -11.336 57.886 1.00 69.50 155 THR A CA 1
ATOM 1270 C C . THR A 1 155 ? -27.695 -10.966 58.611 1.00 69.50 155 THR A C 1
ATOM 1272 O O . THR A 1 155 ? -27.800 -11.162 59.816 1.00 69.50 155 THR A O 1
ATOM 1275 N N . GLN A 1 156 ? -28.686 -10.430 57.893 1.00 67.44 156 GLN A N 1
ATOM 1276 C CA . GLN A 1 156 ? -29.966 -10.002 58.457 1.00 67.44 156 GLN A CA 1
ATOM 1277 C C . GLN A 1 156 ? -30.929 -11.176 58.709 1.00 67.44 156 GLN A C 1
ATOM 1279 O O . GLN A 1 156 ? -31.789 -11.082 59.580 1.00 67.44 156 GLN A O 1
ATOM 1284 N N . MET A 1 157 ? -30.784 -12.274 57.964 1.00 61.22 157 MET A N 1
ATOM 1285 C CA . MET A 1 157 ? -31.603 -13.486 58.074 1.00 61.22 157 MET A CA 1
ATOM 1286 C C . MET A 1 157 ? -31.130 -14.459 59.162 1.00 61.22 157 MET A C 1
ATOM 1288 O O . MET A 1 157 ? -31.861 -15.396 59.476 1.00 61.22 157 MET A O 1
ATOM 1292 N N . LEU A 1 158 ? -29.934 -14.275 59.729 1.00 64.06 158 LEU A N 1
ATOM 1293 C CA . LEU A 1 158 ? -29.480 -15.064 60.874 1.00 64.06 158 LEU A CA 1
ATOM 1294 C C . LEU A 1 158 ? -30.305 -14.658 62.109 1.00 64.06 158 LEU A C 1
ATOM 1296 O O . LEU A 1 158 ? -30.198 -13.510 62.551 1.00 64.06 158 LEU A O 1
ATOM 1300 N N . PRO A 1 159 ?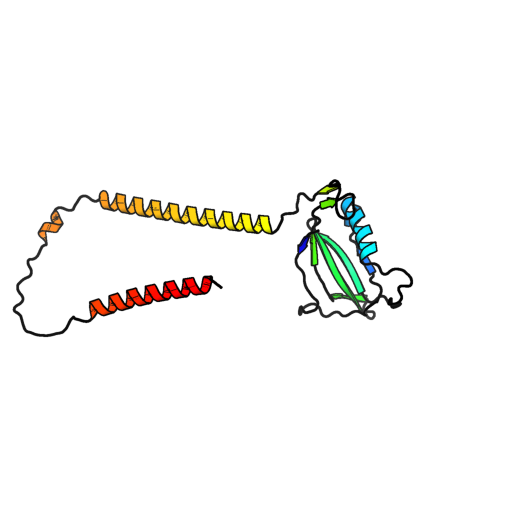 -31.139 -15.557 62.675 1.00 68.44 159 PRO A N 1
ATOM 1301 C CA . PRO A 1 159 ? -31.830 -15.284 63.926 1.00 68.44 159 PRO A CA 1
ATOM 1302 C C . PRO A 1 159 ? -30.783 -14.964 64.986 1.00 68.44 159 PRO A C 1
ATOM 1304 O O . PRO A 1 159 ? -29.786 -15.676 65.101 1.00 68.44 159 PRO A O 1
ATOM 1307 N N . GLN A 1 160 ? -30.995 -13.890 65.740 1.00 63.12 160 GLN A N 1
ATOM 1308 C CA . GLN A 1 160 ? -30.074 -13.517 66.800 1.00 63.12 160 GLN A CA 1
ATOM 1309 C C . GLN A 1 160 ? -30.017 -14.658 67.821 1.00 63.12 160 GLN A C 1
ATOM 1311 O O . GLN A 1 160 ? -31.029 -14.991 68.441 1.00 63.12 160 GLN A O 1
ATOM 1316 N N . ASP A 1 161 ? -28.854 -15.299 67.930 1.00 67.06 161 ASP A N 1
ATOM 1317 C CA . ASP A 1 161 ? -28.673 -16.464 68.785 1.00 67.06 161 ASP A CA 1
ATOM 1318 C C . ASP A 1 161 ? -28.796 -16.032 70.252 1.00 67.06 161 ASP A C 1
ATOM 1320 O O . ASP A 1 161 ? -27.937 -15.342 70.807 1.00 67.06 161 ASP A O 1
ATOM 1324 N N . VAL A 1 162 ? -29.908 -16.410 70.885 1.00 65.81 162 VAL A N 1
ATOM 1325 C CA . VAL A 1 162 ? -30.222 -16.072 72.281 1.00 65.81 162 VAL A CA 1
ATOM 1326 C C . VAL A 1 162 ? -29.208 -16.658 73.272 1.00 65.81 162 VAL A C 1
ATOM 1328 O O . VAL A 1 162 ? -29.117 -16.178 74.405 1.00 65.81 162 VAL A O 1
ATOM 1331 N N . THR A 1 163 ? -28.415 -17.657 72.861 1.00 62.38 163 THR A N 1
ATOM 1332 C CA . THR A 1 163 ? -27.425 -18.318 73.723 1.00 62.38 163 THR A CA 1
ATOM 1333 C C . THR A 1 163 ? -26.092 -17.571 73.853 1.00 62.38 163 THR A C 1
ATOM 1335 O O . THR A 1 163 ? -25.337 -17.873 74.778 1.00 62.38 163 THR A O 1
ATOM 1338 N N . GLU A 1 164 ? -25.815 -16.531 73.049 1.00 60.28 164 GLU A N 1
ATOM 1339 C CA . GLU A 1 164 ? -24.575 -15.736 73.187 1.00 60.28 164 GLU A CA 1
ATOM 1340 C C . GLU A 1 164 ? -24.465 -15.010 74.539 1.00 60.28 164 GLU A C 1
ATOM 1342 O O . GLU A 1 164 ? -23.368 -14.724 75.018 1.00 60.28 164 GLU A O 1
ATOM 1347 N N . THR A 1 165 ? -25.592 -14.759 75.209 1.00 58.69 165 THR A N 1
ATOM 1348 C CA . THR A 1 165 ? -25.609 -14.127 76.540 1.00 58.69 165 THR A CA 1
ATOM 1349 C C . THR A 1 165 ? -25.206 -15.076 77.675 1.00 58.69 165 THR A C 1
ATOM 1351 O O . THR A 1 165 ? -24.877 -14.617 78.767 1.00 58.69 165 THR A O 1
ATOM 1354 N N . VAL A 1 166 ? -25.184 -16.393 77.434 1.00 59.78 166 VAL A N 1
ATOM 1355 C CA . VAL A 1 166 ? -24.966 -17.416 78.474 1.00 59.78 166 VAL A CA 1
ATOM 1356 C C . VAL A 1 166 ? -23.480 -17.592 78.817 1.00 59.78 166 VAL A C 1
ATOM 1358 O O . VAL A 1 166 ? -23.149 -17.980 79.935 1.00 59.78 166 VAL A O 1
ATOM 1361 N N . PHE A 1 167 ? -22.570 -17.247 77.899 1.00 58.66 167 PHE A N 1
ATOM 1362 C CA . PHE A 1 167 ? -21.118 -17.403 78.076 1.00 58.66 167 PHE A CA 1
ATOM 1363 C C . PHE A 1 167 ? -20.372 -16.080 78.301 1.00 58.66 167 PHE A C 1
ATOM 1365 O O . PHE A 1 167 ? -19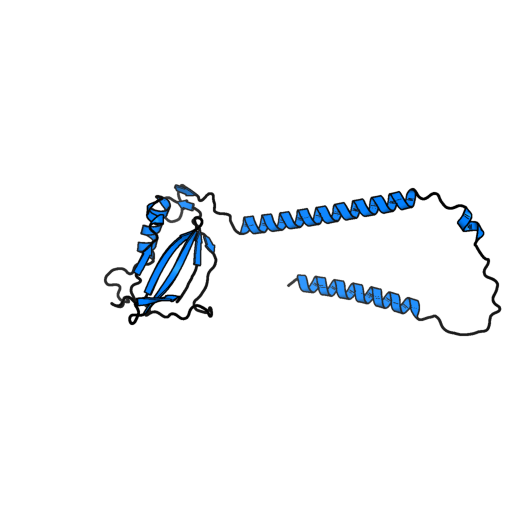.169 -15.987 78.043 1.00 58.66 167 PHE A O 1
ATOM 1372 N N . VAL A 1 168 ? -21.044 -15.051 78.826 1.00 61.41 168 VAL A N 1
ATOM 1373 C CA . VAL A 1 168 ? -20.343 -13.877 79.362 1.00 61.41 168 VAL A CA 1
ATOM 1374 C C . VAL A 1 168 ? -19.719 -14.271 80.698 1.00 61.41 168 VAL A C 1
ATOM 1376 O O . VAL A 1 168 ? -20.299 -14.074 81.762 1.00 61.41 168 VAL A O 1
ATOM 1379 N N . THR A 1 169 ? -18.524 -14.859 80.655 1.00 62.53 169 THR A N 1
ATOM 1380 C CA . THR A 1 169 ? -17.714 -15.056 81.857 1.00 62.53 169 THR A CA 1
ATOM 1381 C C . THR A 1 169 ? -17.350 -13.665 82.384 1.00 62.53 169 THR A C 1
ATOM 1383 O O . THR A 1 169 ? -16.649 -12.931 81.676 1.00 62.53 169 THR A O 1
ATOM 1386 N N . PRO A 1 170 ? -17.806 -13.249 83.583 1.00 57.69 170 PRO A N 1
ATOM 1387 C CA . PRO A 1 170 ? -17.349 -11.993 84.159 1.00 57.69 170 PRO A CA 1
ATOM 1388 C C . PRO A 1 170 ? -15.819 -12.040 84.239 1.00 57.69 170 PRO A C 1
ATOM 1390 O O . PRO A 1 170 ? -15.261 -13.106 84.528 1.00 57.69 170 PRO A O 1
ATOM 1393 N N . PRO A 1 171 ? -15.114 -10.931 83.955 1.00 53.94 171 PRO A N 1
ATOM 1394 C CA . PRO A 1 171 ? -13.673 -10.905 84.103 1.00 53.94 171 PRO A CA 1
ATOM 1395 C C . PRO A 1 171 ? -13.380 -11.194 85.572 1.00 53.94 171 PRO A C 1
ATOM 1397 O O . PRO A 1 171 ? -13.613 -10.355 86.440 1.00 53.94 171 PRO A O 1
ATOM 1400 N N . VAL A 1 172 ? -12.906 -12.409 85.858 1.00 48.41 172 VAL A N 1
ATOM 1401 C CA . VAL A 1 172 ? -12.326 -12.731 87.156 1.00 48.41 172 VAL A CA 1
ATOM 1402 C C . VAL A 1 172 ? -11.245 -11.686 87.365 1.00 48.41 172 VAL A C 1
ATOM 1404 O O . VAL A 1 172 ? -10.333 -11.565 86.541 1.00 48.41 172 VAL A O 1
ATOM 1407 N N . SER A 1 173 ? -11.398 -10.899 88.428 1.00 45.16 173 SER A N 1
ATOM 1408 C CA . SER A 1 173 ? -10.411 -9.940 88.890 1.00 45.16 173 SER A CA 1
ATOM 1409 C C . SER A 1 173 ? -9.106 -10.691 89.123 1.00 45.16 173 SER A C 1
ATOM 1411 O O . SER A 1 173 ? -8.874 -11.264 90.188 1.00 45.16 173 SER A O 1
ATOM 1413 N N . LYS A 1 174 ? -8.252 -10.736 88.101 1.00 41.78 174 LYS A N 1
ATOM 1414 C CA . LYS A 1 174 ? -6.855 -11.075 88.294 1.00 41.78 174 LYS A CA 1
ATOM 1415 C C . LYS A 1 174 ? -6.303 -9.951 89.150 1.00 41.78 174 LYS A C 1
ATOM 1417 O O . LYS A 1 174 ? -6.246 -8.809 88.702 1.00 41.78 174 LYS A O 1
ATOM 1422 N N . HIS A 1 175 ? -5.971 -10.294 90.390 1.00 39.72 175 HIS A N 1
ATOM 1423 C CA . HIS A 1 175 ? -5.065 -9.509 91.206 1.00 39.72 175 HIS A CA 1
ATOM 1424 C C . HIS A 1 175 ? -3.925 -9.016 90.317 1.00 39.72 175 HIS A C 1
ATOM 1426 O O . HIS A 1 175 ? -3.296 -9.809 89.614 1.00 39.72 175 HIS A O 1
ATOM 1432 N N . THR A 1 176 ? -3.721 -7.705 90.318 1.00 33.72 176 THR A N 1
ATOM 1433 C CA . THR A 1 176 ? -2.561 -7.050 89.729 1.00 33.72 176 THR A CA 1
ATOM 1434 C C . THR A 1 176 ? -1.306 -7.655 90.357 1.00 33.72 176 THR A C 1
ATOM 1436 O O . THR A 1 176 ? -1.185 -7.676 91.583 1.00 33.72 176 THR A O 1
ATOM 1439 N N . PRO A 1 177 ? -0.367 -8.133 89.537 1.00 35.44 177 PRO A N 1
ATOM 1440 C CA . PRO A 1 177 ? 0.993 -7.659 89.692 1.00 35.44 177 PRO A CA 1
ATOM 1441 C C . PRO A 1 177 ? 1.373 -6.820 88.476 1.00 35.44 177 PRO A C 1
ATOM 1443 O O . PRO A 1 177 ? 0.923 -7.046 87.351 1.00 35.44 177 PRO A O 1
ATOM 1446 N N . GLU A 1 178 ? 2.139 -5.787 88.777 1.00 34.88 178 GLU A N 1
ATOM 1447 C CA . GLU A 1 178 ? 2.581 -4.730 87.887 1.00 34.88 178 GLU A CA 1
ATOM 1448 C C . GLU A 1 178 ? 3.386 -5.250 86.679 1.00 34.88 178 GLU A C 1
ATOM 1450 O O . GLU A 1 178 ? 4.024 -6.300 86.721 1.00 34.88 178 GLU A O 1
ATOM 1455 N N . ASP A 1 179 ? 3.333 -4.438 85.619 1.00 39.78 179 ASP A N 1
ATOM 1456 C CA . ASP A 1 179 ? 4.252 -4.332 84.484 1.00 39.78 179 ASP A CA 1
ATOM 1457 C C . ASP A 1 179 ? 4.408 -5.502 83.496 1.00 39.78 179 ASP A C 1
ATOM 1459 O O . ASP A 1 179 ? 5.153 -6.450 83.706 1.00 39.78 179 ASP A O 1
ATOM 1463 N N . THR A 1 180 ? 3.849 -5.328 82.286 1.00 35.12 180 THR A N 1
ATOM 1464 C CA . THR A 1 180 ? 4.648 -5.282 81.038 1.00 35.12 180 THR A CA 1
ATOM 1465 C C . THR A 1 180 ? 3.863 -4.574 79.920 1.00 35.12 180 THR A C 1
ATOM 1467 O O . THR A 1 180 ? 2.726 -4.900 79.581 1.00 35.12 180 THR A O 1
ATOM 1470 N N . GLN A 1 181 ? 4.518 -3.574 79.340 1.00 47.09 181 GLN A N 1
ATOM 1471 C CA . GLN A 1 181 ? 4.060 -2.599 78.353 1.00 47.09 181 GLN A CA 1
ATOM 1472 C C . GLN A 1 181 ? 3.311 -3.197 77.141 1.00 47.09 181 GLN A C 1
ATOM 1474 O O . GLN A 1 181 ? 3.847 -4.002 76.383 1.00 47.09 181 GLN A O 1
ATOM 1479 N N . THR A 1 182 ? 2.098 -2.703 76.869 1.00 43.12 182 THR A N 1
ATOM 1480 C CA . THR A 1 182 ? 1.387 -2.899 75.586 1.00 43.12 182 THR A CA 1
ATOM 1481 C C . THR A 1 182 ? 0.998 -1.557 74.954 1.00 43.12 182 THR A C 1
ATOM 1483 O O . THR A 1 182 ? -0.150 -1.321 74.599 1.00 43.12 182 THR A O 1
ATOM 1486 N N . GLN A 1 183 ? 1.959 -0.644 74.784 1.00 46.94 183 GLN A N 1
ATOM 1487 C CA . GLN A 1 183 ? 1.706 0.659 74.141 1.00 46.94 183 GLN A CA 1
ATOM 1488 C C . GLN A 1 183 ? 1.966 0.695 72.619 1.00 46.94 183 GLN A C 1
ATOM 1490 O O . GLN A 1 183 ? 1.681 1.701 71.977 1.00 46.94 183 GLN A O 1
ATOM 1495 N N . ASP A 1 184 ? 2.414 -0.396 71.987 1.00 52.16 184 ASP A N 1
ATOM 1496 C CA . ASP A 1 184 ? 2.975 -0.307 70.623 1.00 52.16 184 ASP A CA 1
ATOM 1497 C C . ASP A 1 184 ? 2.074 -0.837 69.476 1.00 52.16 184 ASP A C 1
ATOM 1499 O O . ASP A 1 184 ? 2.426 -0.780 68.293 1.00 52.16 184 ASP A O 1
ATOM 1503 N N . ARG A 1 185 ? 0.863 -1.343 69.769 1.00 48.50 185 ARG A N 1
ATOM 1504 C CA . ARG A 1 185 ? -0.040 -1.873 68.717 1.00 48.50 185 ARG A CA 1
ATOM 1505 C C . ARG A 1 185 ? -0.765 -0.777 67.925 1.00 48.50 185 ARG A C 1
ATOM 1507 O O . ARG A 1 185 ? -0.821 -0.859 66.696 1.00 48.50 185 ARG A O 1
ATOM 1514 N N . GLY A 1 186 ? -1.238 0.281 68.588 1.00 52.09 186 GLY A N 1
ATOM 1515 C CA . GLY A 1 186 ? -1.974 1.376 67.934 1.00 52.09 186 GLY A CA 1
ATOM 1516 C C . GLY A 1 186 ? -1.115 2.200 66.963 1.00 52.09 186 GLY A C 1
ATOM 1517 O O . GLY A 1 186 ? -1.545 2.524 65.853 1.00 52.09 186 GLY A O 1
ATOM 1518 N N . ALA A 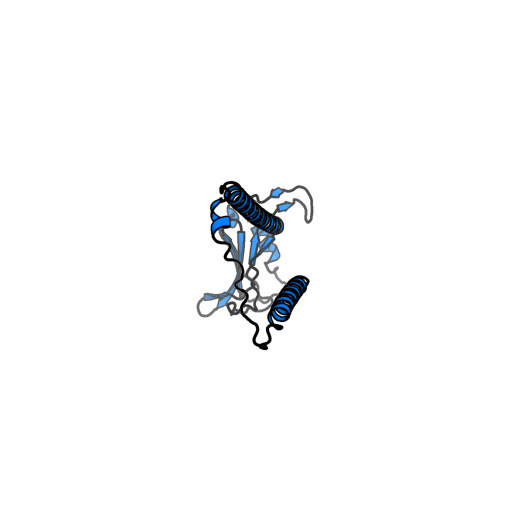1 187 ? 0.147 2.464 67.320 1.00 57.00 187 ALA A N 1
ATOM 1519 C CA . ALA A 1 187 ? 1.081 3.206 66.471 1.00 57.00 187 ALA A CA 1
ATOM 1520 C C . ALA A 1 187 ? 1.452 2.434 65.188 1.00 57.00 187 ALA A C 1
ATOM 1522 O O . ALA A 1 187 ? 1.623 3.024 64.111 1.00 57.00 187 ALA A O 1
ATOM 1523 N N . ARG A 1 188 ? 1.528 1.098 65.268 1.00 56.84 188 ARG A N 1
ATOM 1524 C CA . ARG A 1 188 ? 1.860 0.224 64.133 1.00 56.84 188 ARG A CA 1
ATOM 1525 C C . ARG A 1 188 ? 0.728 0.157 63.104 1.00 56.84 188 ARG A C 1
ATOM 1527 O O . ARG A 1 188 ? 1.006 0.166 61.902 1.00 56.84 188 ARG A O 1
ATOM 1534 N N . GLU A 1 189 ? -0.531 0.166 63.538 1.00 59.41 189 GLU A N 1
ATOM 1535 C CA . GLU A 1 189 ? -1.692 0.232 62.635 1.00 59.41 189 GLU A CA 1
ATOM 1536 C C . GLU A 1 189 ? -1.839 1.595 61.954 1.00 59.41 189 GLU A C 1
ATOM 1538 O O . GLU A 1 189 ? -2.067 1.664 60.741 1.00 59.41 189 GLU A O 1
ATOM 1543 N N . GLN A 1 190 ? -1.616 2.688 62.689 1.00 65.31 190 GLN A N 1
ATOM 1544 C CA . GLN A 1 190 ? -1.641 4.033 62.113 1.00 65.31 190 GLN A CA 1
ATOM 1545 C C . GLN A 1 190 ? -0.514 4.238 61.087 1.00 65.31 190 GLN A C 1
ATOM 1547 O O . GLN A 1 190 ? -0.750 4.805 60.015 1.00 65.31 190 GLN A O 1
ATOM 1552 N N . ARG A 1 191 ? 0.692 3.705 61.344 1.00 66.44 191 ARG A N 1
ATOM 1553 C CA . ARG A 1 191 ? 1.799 3.693 60.367 1.00 66.44 191 ARG A CA 1
ATOM 1554 C C . ARG A 1 191 ? 1.463 2.875 59.118 1.00 66.44 191 ARG A C 1
ATOM 1556 O O . ARG A 1 191 ? 1.766 3.326 58.013 1.00 66.44 191 ARG A O 1
ATOM 1563 N N . LYS A 1 192 ? 0.808 1.713 59.255 1.00 65.38 192 LYS A N 1
ATOM 1564 C CA . LYS A 1 192 ? 0.346 0.911 58.103 1.00 65.38 192 LYS A CA 1
ATOM 1565 C C . LYS A 1 192 ? -0.689 1.671 57.266 1.00 65.38 192 LYS A C 1
ATOM 1567 O O . LYS A 1 192 ? -0.541 1.730 56.047 1.00 65.38 192 LYS A O 1
ATOM 1572 N N . ARG A 1 193 ? -1.676 2.319 57.899 1.00 67.88 193 ARG A N 1
ATOM 1573 C CA . ARG A 1 193 ? -2.686 3.145 57.208 1.00 67.88 193 ARG A CA 1
ATOM 1574 C C . ARG A 1 193 ? -2.064 4.339 56.471 1.00 67.88 193 ARG A C 1
ATOM 1576 O O . ARG A 1 193 ? -2.406 4.571 55.311 1.00 67.88 193 ARG A O 1
ATOM 1583 N N . LYS A 1 194 ? -1.107 5.046 57.088 1.00 70.31 194 LYS A N 1
ATOM 1584 C CA . LYS A 1 194 ? -0.382 6.164 56.448 1.00 70.31 194 LYS A CA 1
ATOM 1585 C C . LYS A 1 194 ? 0.448 5.705 55.242 1.00 70.31 194 LYS A C 1
ATOM 1587 O O . LYS A 1 194 ? 0.317 6.297 54.171 1.00 70.31 194 LYS A O 1
ATOM 1592 N N . LYS A 1 195 ? 1.194 4.597 55.365 1.00 71.19 195 LYS A N 1
ATOM 1593 C CA . LYS A 1 195 ? 1.963 4.011 54.247 1.00 71.19 195 LYS A CA 1
ATOM 1594 C C . LYS A 1 195 ? 1.072 3.585 53.076 1.00 71.19 195 LYS A C 1
ATOM 1596 O O . LYS A 1 195 ? 1.429 3.805 51.922 1.00 71.19 195 LYS A O 1
ATOM 1601 N N . LEU A 1 196 ? -0.104 3.015 53.352 1.00 67.56 196 LEU A N 1
ATOM 1602 C CA . LEU A 1 196 ? -1.046 2.589 52.308 1.00 67.56 196 LEU A CA 1
ATOM 1603 C C . LEU A 1 196 ? -1.677 3.787 51.569 1.00 67.56 196 LEU A C 1
ATOM 1605 O O . LEU A 1 196 ? -1.917 3.721 50.363 1.00 67.56 196 LEU A O 1
ATOM 1609 N N . SER A 1 197 ? -1.898 4.897 52.281 1.00 72.31 197 SER A N 1
ATOM 1610 C CA . SER A 1 197 ? -2.329 6.184 51.715 1.00 72.31 197 SER A CA 1
ATOM 1611 C C . SER A 1 197 ? -1.255 6.815 50.816 1.00 72.31 197 SER A C 1
ATOM 1613 O O . SER A 1 197 ? -1.561 7.247 49.704 1.00 72.31 197 SER A O 1
ATOM 1615 N N . GLU A 1 198 ? 0.010 6.832 51.247 1.00 77.31 198 GLU A N 1
ATOM 1616 C CA . GLU A 1 198 ? 1.125 7.343 50.432 1.00 77.31 198 GLU A CA 1
ATOM 1617 C C . GLU A 1 198 ? 1.367 6.514 49.170 1.00 77.31 198 GLU A C 1
ATOM 1619 O O . GLU A 1 198 ? 1.595 7.078 48.098 1.00 77.31 198 GLU A O 1
ATOM 1624 N N . LEU A 1 199 ? 1.264 5.184 49.271 1.00 74.00 199 LEU A N 1
ATOM 1625 C CA . LEU A 1 199 ? 1.396 4.296 48.118 1.00 74.00 199 LEU A CA 1
ATOM 1626 C C . LEU A 1 199 ? 0.321 4.608 47.066 1.00 74.00 199 LEU A C 1
ATOM 1628 O O . LEU A 1 199 ? 0.648 4.789 45.896 1.00 74.00 199 LEU A O 1
ATOM 1632 N N . LYS A 1 200 ? -0.942 4.778 47.489 1.00 73.69 200 LYS A N 1
ATOM 1633 C CA . LYS A 1 200 ? -2.045 5.171 46.595 1.00 73.69 200 LYS A CA 1
ATOM 1634 C C . LYS A 1 200 ? -1.796 6.521 45.917 1.00 73.69 200 LYS A C 1
ATOM 1636 O O . LYS A 1 200 ? -2.034 6.640 44.716 1.00 73.69 200 LYS A O 1
ATOM 1641 N N . LYS A 1 201 ? -1.280 7.521 46.646 1.00 73.81 201 LYS A N 1
ATOM 1642 C CA . LYS A 1 201 ? -0.933 8.836 46.072 1.00 73.81 201 LYS A CA 1
ATOM 1643 C C . LYS A 1 201 ? 0.180 8.730 45.023 1.00 73.81 201 LYS A C 1
ATOM 1645 O O . LYS A 1 201 ? 0.055 9.319 43.953 1.00 73.81 201 LYS A O 1
ATOM 1650 N N . ARG A 1 202 ? 1.227 7.936 45.278 1.00 72.44 202 ARG A N 1
ATOM 1651 C CA . ARG A 1 202 ? 2.316 7.693 44.312 1.00 72.44 202 ARG A CA 1
ATOM 1652 C C . ARG A 1 202 ? 1.834 6.994 43.040 1.00 72.44 202 ARG A C 1
ATOM 1654 O O . ARG A 1 202 ? 2.269 7.363 41.953 1.00 72.44 202 ARG A O 1
ATOM 1661 N N . THR A 1 203 ? 0.926 6.027 43.153 1.00 70.00 203 THR A N 1
ATOM 1662 C CA . THR A 1 203 ? 0.358 5.344 41.979 1.00 70.00 203 THR A CA 1
ATOM 1663 C C . THR A 1 203 ? -0.495 6.288 41.128 1.00 70.00 203 THR A C 1
ATOM 1665 O O . THR A 1 203 ? -0.406 6.247 39.906 1.00 70.00 203 THR A O 1
ATOM 1668 N N . LEU A 1 204 ? -1.254 7.193 41.757 1.00 68.56 204 LEU A N 1
ATOM 1669 C CA . LEU A 1 204 ? -2.031 8.232 41.063 1.00 68.56 204 LEU A CA 1
ATOM 1670 C C . LEU A 1 204 ? -1.147 9.258 40.333 1.00 68.56 204 LEU A C 1
ATOM 1672 O O . LEU A 1 204 ? -1.488 9.679 39.232 1.00 68.56 204 LEU A O 1
ATOM 1676 N N . LEU A 1 205 ? -0.003 9.633 40.913 1.00 68.88 205 LEU A N 1
ATOM 1677 C CA . LEU A 1 205 ? 0.972 10.536 40.285 1.00 68.88 205 LEU A CA 1
ATOM 1678 C C . LEU A 1 205 ? 1.678 9.895 39.078 1.00 68.88 205 LEU A C 1
ATOM 1680 O O . LEU A 1 205 ? 1.904 10.571 38.081 1.00 68.88 205 LEU A O 1
ATOM 1684 N N . LYS A 1 206 ? 1.952 8.584 39.117 1.00 63.69 206 LYS A N 1
ATOM 1685 C CA . LYS A 1 206 ? 2.542 7.832 37.989 1.00 63.69 206 LYS A CA 1
ATOM 1686 C C . LYS A 1 206 ? 1.602 7.627 36.793 1.00 63.69 206 LYS A C 1
ATOM 1688 O O . LYS A 1 206 ? 2.056 7.168 35.756 1.00 63.69 206 LYS A O 1
ATOM 1693 N N . HIS A 1 207 ? 0.309 7.913 36.933 1.00 56.69 207 HIS A N 1
ATOM 1694 C CA . HIS A 1 207 ? -0.675 7.854 35.841 1.00 56.69 207 HIS A CA 1
ATOM 1695 C C . HIS A 1 207 ? -1.024 9.237 35.265 1.00 56.69 207 HIS A C 1
ATOM 1697 O O . HIS A 1 207 ? -1.897 9.333 34.406 1.00 56.69 207 HIS A O 1
ATOM 1703 N N . LYS A 1 208 ? -0.377 10.308 35.750 1.00 50.75 208 LYS A N 1
ATOM 1704 C CA . LYS A 1 208 ? -0.597 11.698 35.310 1.00 50.75 208 LYS A CA 1
ATOM 1705 C C . LYS A 1 208 ? 0.487 12.246 34.364 1.00 50.75 208 LYS A C 1
ATOM 1707 O O . LYS A 1 208 ? 0.403 13.414 33.995 1.00 50.75 208 LYS A O 1
ATOM 1712 N N . HIS A 1 209 ? 1.446 11.414 33.964 1.00 43.50 209 HIS A N 1
ATOM 1713 C CA . HIS A 1 209 ? 2.409 11.658 32.887 1.00 43.50 209 HIS A CA 1
ATOM 1714 C C . HIS A 1 209 ? 2.248 10.565 31.834 1.00 43.50 209 HIS A C 1
ATOM 1716 O O . HIS A 1 209 ? 2.413 10.892 30.641 1.00 43.50 209 HIS A O 1
#

Solvent-accessible surface area (backbone atoms only — not comparable to full-atom values): 12431 Å² total; per-residue (Å²): 107,47,82,42,76,77,42,56,53,88,39,93,83,32,80,33,67,69,67,88,42,39,39,54,44,81,44,72,44,73,74,34,74,74,42,74,70,40,38,51,48,51,55,51,46,49,67,71,66,46,69,65,89,85,43,95,66,54,46,96,53,71,37,35,35,39,40,42,40,78,55,93,88,25,38,38,41,39,27,28,16,58,40,84,91,76,73,43,74,36,48,21,46,56,29,35,33,38,32,65,44,66,41,50,76,42,100,90,43,73,63,76,77,43,70,47,84,84,58,74,57,70,68,56,54,54,49,51,53,51,49,54,52,50,52,56,48,51,54,56,49,53,53,52,49,53,52,49,50,50,52,49,50,54,62,70,67,52,75,80,67,79,65,68,73,76,71,68,73,72,82,74,81,70,78,84,77,84,88,81,91,82,80,65,66,68,60,53,54,52,50,51,53,51,52,54,51,52,51,54,53,53,56,56,57,71,72,75,118

Mean predicted aligned error: 14.23 Å

Nearest PDB structures (foldseek):
  8fkv-assembly1_SO  TM=6.799E-01  e=9.518E-24  Homo sapiens
  8fkw-assembly1_SO  TM=6.781E-01  e=1.131E-22  Homo sapiens
  8v84-assembly1_A  TM=8.426E-01  e=3.478E-18  Saccharomyces cerevisiae BY4741
  8esr-assembly1_A  TM=9.782E-01  e=2.955E-15  Schizosaccharomyces pombe
  8euy-assembly1_A  TM=8.124E-01  e=1.339E-16  Schizosaccharomyces pombe

Secondary structure (DSSP, 8-state):
-EEEEEE-TTSTT------TT--PEEEE-GGGGTSHHHHHHHHHHHHHHSPPTT-TT--S---EEEEEEEETTEEEEEEEEEETTTTEEEE-S-EEEEE--EEESSSS-SSEEEE-SS---HHHHHHHHHHHHHHHHHHHHHHHHHHHHHHHHHHHHS---GGGGTT----------------SHHHHHHHHHHHHHHHHHHHHHTT--

InterPro domains:
  IPR007109 Brix domain [PF04427] (3-102)
  IPR007109 Brix domain [PS50833] (1-109)
  IPR026532 Ribosome biogenesis protein BRX1 [PTHR13634] (3-168)

Sequence (209 aa):
MFLSAVHTLAELKMTGNCLKGSRPLLSFDPSFDAEPHYALLKELFTQIFSTPRHHPKSQPFVDHVFSFTIVDHRIWFRNYQIIEEDASLVEIGPRFVLNPIKVFQGSFGGPTLYQNTHFQAPNLQRRLARQACAVRQQQRQLVKELQKQKQQEETQMLPQDVTETVFVTPPVSKHTPEDTQTQDRGAREQRKRKKLSELKKRTLLKHKH